Protein AF-A0A9D4WB89-F1 (afdb_monomer)

Foldseek 3Di:
DDPDPQDPDPCSVVNAAFWDFCLPVLLLLLVLQVVLVVVQVVVPPDDDDDDDDDPPCPDPDPQQFLVNSLVVSVVVPVVCVLPDSLQSQQSLVVCVVVVQWDQPVPDPDPGRTRTHGDPVVVVCSVCSVPDTRIDRGDPSNVVSVVPVPPDPPCVVVCPPPNPPVVVVVVVVVVVVVPDPVPPDDPDDPPPPPPPVPQQDPVDPVSVVVVVVVVVD

Nearest PDB structures (foldseek):
  2fxa-assembly3_C  TM=7.296E-01  e=2.138E-01  Bacillus subtilis
  5x80-assembly1_B  TM=3.917E-01  e=6.680E-01  Mycobacterium tuberculosis H37Rv
  5e1z-assembly1_B  TM=4.746E-01  e=2.499E+00  Dehalococcoides mccartyi BTF08
  3gfj-assembly1_A-2  TM=3.840E-01  e=1.372E+00  Sulfurisphaera tokodaii

Mean predicted aligned error: 18.41 Å

pLDDT: mean 73.0, std 17.29, range [36.78, 94.0]

Radius of gyration: 29.94 Å; Cα contacts (8 Å, |Δi|>4): 163; chains: 1; bounding box: 61×84×65 Å

InterPro domains:
  IPR036388 Winged helix-like DNA-binding domain superfamily [G3DSA:1.10.10.10] (5-137)

Organism: Pisum sativum (NCBI:txid3888)

Secondary structure (DSSP, 8-state):
--------SHHHHH-SPPPEE-HHHHHHHHHHHHHHHHHHHHTT-SS-------TT------PPPHHHHHHHHHHH-GGGTT--HHHHHHHHHHHHHTTSEEETT-S--SS-SSEEE-HHHHHHHHSTTT---EEPPPHHHHHHTTTTS----TTTTTSSTT-HHHHHHHHHHHHHSS-GGG---S----------PPP-TTSHHHHHHHHHHT--

Sequence (216 aa):
MMNLLSCRCDVCTNGPPQRKNLIEEACILLQTIGSHNARNYSMDSSYNDDIHFDSKDRRLGERPSLMTLVRNIREQFQKFITTDILWWRGLTRILEAKGYIREGDNKTNVQIKYPELTELGLEFVKSMTEETFYVYPEADMLLETKTDKPFSSFSEWGKGWADPEIRRQRLERMQHDRSPTKRQSPGKRRKRKGRKAKPDLRTSRGRLTAKLSKLK

Structure (mmCIF, N/CA/C/O backbone):
data_AF-A0A9D4WB89-F1
#
_entry.id   AF-A0A9D4WB89-F1
#
loop_
_atom_site.group_PDB
_atom_site.id
_atom_site.type_symbol
_atom_site.label_atom_id
_atom_site.label_alt_id
_atom_site.label_comp_id
_atom_site.label_asym_id
_atom_site.label_entity_id
_atom_site.label_seq_id
_atom_site.pdbx_PDB_ins_code
_atom_site.Cartn_x
_atom_site.Cartn_y
_atom_site.Cartn_z
_atom_site.occupancy
_atom_site.B_iso_or_equiv
_atom_site.auth_seq_id
_atom_site.auth_comp_id
_atom_site.auth_asym_id
_atom_site.auth_atom_id
_atom_site.pdbx_PDB_model_num
ATOM 1 N N . MET A 1 1 ? -25.996 -34.817 -0.676 1.00 36.78 1 MET A N 1
ATOM 2 C CA . MET A 1 1 ? -24.570 -34.608 -0.342 1.00 36.78 1 MET A CA 1
ATOM 3 C C . MET A 1 1 ? -23.962 -33.740 -1.427 1.00 36.78 1 MET A C 1
ATOM 5 O O . MET A 1 1 ? -23.853 -34.202 -2.554 1.00 36.78 1 MET A O 1
ATOM 9 N N . MET A 1 2 ? -23.677 -32.468 -1.141 1.00 43.00 2 MET A N 1
ATOM 10 C CA . MET A 1 2 ? -22.975 -31.610 -2.097 1.00 43.00 2 MET A CA 1
ATOM 11 C C . MET A 1 2 ? -21.480 -31.900 -1.986 1.00 43.00 2 MET A C 1
ATOM 13 O O . MET A 1 2 ? -20.877 -31.656 -0.944 1.00 43.00 2 MET A O 1
ATOM 17 N N . ASN A 1 3 ? -20.904 -32.455 -3.050 1.00 49.19 3 ASN A N 1
ATOM 18 C CA . ASN A 1 3 ? -19.463 -32.604 -3.193 1.00 49.19 3 ASN A CA 1
ATOM 19 C C . ASN A 1 3 ? -18.850 -31.206 -3.320 1.00 49.19 3 ASN A C 1
ATOM 21 O O . ASN A 1 3 ? -18.796 -30.637 -4.409 1.00 49.19 3 ASN A O 1
ATOM 25 N N . LEU A 1 4 ? -18.422 -30.639 -2.192 1.00 57.03 4 LEU A N 1
ATOM 26 C CA . LEU A 1 4 ? -17.535 -29.485 -2.172 1.00 57.03 4 LEU A CA 1
ATOM 27 C C . LEU A 1 4 ? -16.234 -29.912 -2.856 1.00 57.03 4 LEU A C 1
ATOM 29 O O . LEU A 1 4 ? -15.479 -30.721 -2.316 1.00 57.03 4 LEU A O 1
ATOM 33 N N . LEU A 1 5 ? -15.993 -29.399 -4.065 1.00 59.44 5 LEU A N 1
ATOM 34 C CA . LEU A 1 5 ? -14.675 -29.456 -4.686 1.00 59.44 5 LEU A CA 1
ATOM 35 C C . LEU A 1 5 ? -13.664 -28.921 -3.66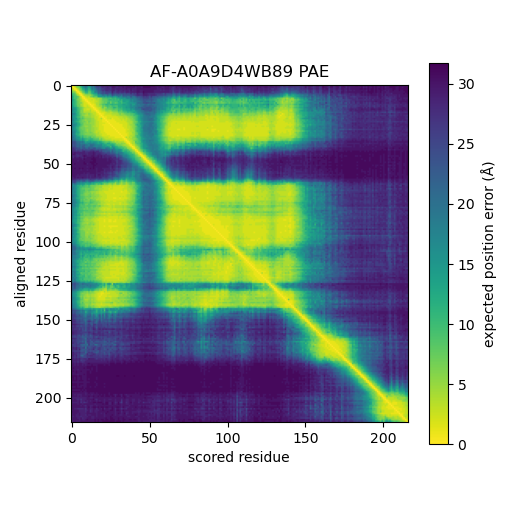8 1.00 59.44 5 LEU A C 1
ATOM 37 O O . LEU A 1 5 ? -13.693 -27.744 -3.314 1.00 59.44 5 LEU A O 1
ATOM 41 N N . SER A 1 6 ? -12.796 -29.802 -3.175 1.00 64.12 6 SER A N 1
ATOM 42 C CA . SER A 1 6 ? -11.745 -29.446 -2.230 1.00 64.12 6 SER A CA 1
ATOM 43 C C . SER A 1 6 ? -10.713 -28.577 -2.954 1.00 64.12 6 SER A C 1
ATOM 45 O O . SER A 1 6 ? -9.790 -29.069 -3.604 1.00 64.12 6 SER A O 1
ATOM 47 N N . CYS A 1 7 ? -10.910 -27.260 -2.903 1.00 72.56 7 CYS A N 1
ATOM 48 C CA . CYS A 1 7 ? -9.902 -26.284 -3.283 1.00 72.56 7 CYS A CA 1
ATOM 49 C C . CYS A 1 7 ? -8.707 -26.430 -2.336 1.00 72.56 7 CYS A C 1
ATOM 51 O O . CYS A 1 7 ? -8.813 -26.207 -1.137 1.00 72.56 7 CYS A O 1
ATOM 53 N N . ARG A 1 8 ? -7.543 -26.788 -2.880 1.00 76.88 8 ARG A N 1
ATOM 54 C CA . ARG A 1 8 ? -6.266 -26.863 -2.150 1.00 76.88 8 ARG A CA 1
ATOM 55 C C . ARG A 1 8 ? -5.568 -25.497 -2.050 1.00 76.88 8 ARG A C 1
ATOM 57 O O . ARG A 1 8 ? -4.349 -25.421 -2.151 1.00 76.88 8 ARG A O 1
ATOM 64 N N . CYS A 1 9 ? -6.325 -24.407 -1.941 1.00 79.44 9 CYS A N 1
ATOM 65 C CA . CYS A 1 9 ? -5.743 -23.076 -1.767 1.00 79.44 9 CYS A CA 1
ATOM 66 C C . CYS A 1 9 ? -5.659 -22.705 -0.284 1.00 79.44 9 CYS A C 1
ATOM 68 O O . CYS A 1 9 ? -6.461 -23.177 0.522 1.00 79.44 9 CYS A O 1
ATOM 70 N N . ASP A 1 10 ? -4.720 -21.815 0.046 1.00 77.00 10 ASP A N 1
ATOM 71 C CA . ASP A 1 10 ? -4.428 -21.398 1.422 1.00 77.00 10 ASP A CA 1
ATOM 72 C C . ASP A 1 10 ? -5.665 -20.888 2.175 1.00 77.00 10 ASP A C 1
ATOM 74 O O . ASP A 1 10 ? -5.778 -21.097 3.377 1.00 77.00 10 ASP A O 1
ATOM 78 N N . VAL A 1 11 ? -6.614 -20.255 1.479 1.00 80.31 11 VAL A N 1
ATOM 79 C CA . VAL A 1 11 ? -7.866 -19.761 2.079 1.00 80.31 11 VAL A CA 1
ATOM 80 C C . VAL A 1 11 ? -8.810 -20.909 2.436 1.00 80.31 11 VAL A C 1
ATOM 82 O O . VAL A 1 11 ? -9.456 -20.871 3.477 1.00 80.31 11 VAL A O 1
ATOM 85 N N . CYS A 1 12 ? -8.889 -21.947 1.602 1.00 80.81 12 CYS A N 1
ATOM 86 C CA . CYS A 1 12 ? -9.720 -23.117 1.883 1.00 80.81 12 CYS A CA 1
ATOM 87 C C . CYS A 1 12 ? -9.112 -24.008 2.977 1.00 80.81 12 CYS A C 1
ATOM 89 O O . CYS A 1 12 ? -9.852 -24.702 3.669 1.00 80.81 12 CYS A O 1
ATOM 91 N N . THR A 1 13 ? -7.784 -23.993 3.146 1.00 81.25 13 THR A N 1
ATOM 92 C CA . THR A 1 13 ? -7.095 -24.783 4.179 1.00 81.25 13 THR A CA 1
ATOM 93 C C . THR A 1 13 ? -6.945 -24.045 5.507 1.00 81.25 13 THR A C 1
ATOM 95 O O . THR A 1 13 ? -7.114 -24.662 6.552 1.00 81.25 13 THR A O 1
ATOM 98 N N . ASN A 1 14 ? -6.634 -22.745 5.483 1.00 80.88 14 ASN A N 1
ATOM 99 C CA . ASN A 1 14 ? -6.323 -21.951 6.680 1.00 80.88 14 ASN A CA 1
ATOM 100 C C . ASN A 1 14 ? -7.415 -20.928 7.032 1.00 80.88 14 ASN A C 1
ATOM 102 O O . ASN A 1 14 ? -7.319 -20.259 8.058 1.00 80.88 14 ASN A O 1
ATOM 106 N N . GLY A 1 15 ? -8.446 -20.799 6.196 1.00 80.06 15 GLY A N 1
ATOM 107 C CA . GLY A 1 15 ? -9.447 -19.745 6.310 1.00 80.06 15 GLY A CA 1
ATOM 108 C C . GLY A 1 15 ? -8.974 -18.408 5.721 1.00 80.06 15 GLY A C 1
ATOM 109 O O . GLY A 1 15 ? -7.797 -18.229 5.392 1.00 80.06 15 GLY A O 1
ATOM 110 N N . PRO A 1 16 ? -9.894 -17.445 5.544 1.00 81.25 16 PRO A N 1
ATOM 111 C CA . PRO A 1 16 ? -9.536 -16.088 5.150 1.00 81.25 16 PRO A CA 1
ATOM 112 C C . PRO A 1 16 ? -8.685 -15.411 6.238 1.00 81.25 16 PRO A C 1
ATOM 114 O O . PRO A 1 16 ? -8.847 -15.713 7.424 1.00 81.25 16 PRO A O 1
ATOM 117 N N . PRO A 1 17 ? -7.802 -14.468 5.863 1.00 84.31 17 PRO A N 1
ATOM 118 C CA . PRO A 1 17 ? -6.997 -13.737 6.832 1.00 84.31 17 PRO A CA 1
ATOM 119 C C . PRO A 1 17 ? -7.888 -12.975 7.820 1.00 84.31 17 PRO A C 1
ATOM 121 O O . PRO A 1 17 ? -8.996 -12.549 7.493 1.00 84.31 17 PRO A O 1
ATOM 124 N N . GLN A 1 18 ? -7.400 -12.779 9.041 1.00 87.38 18 GLN A N 1
ATOM 125 C CA . GLN A 1 18 ? -8.134 -12.025 10.052 1.00 87.38 18 GLN A CA 1
ATOM 126 C C . GLN A 1 18 ? -8.190 -10.536 9.681 1.00 87.38 18 GLN A C 1
ATOM 128 O O . GLN A 1 18 ? -7.199 -9.969 9.212 1.00 87.38 18 GLN A O 1
ATOM 133 N N . ARG A 1 19 ? -9.341 -9.891 9.919 1.00 90.31 19 ARG A N 1
ATOM 134 C CA . ARG A 1 19 ? -9.455 -8.433 9.777 1.00 90.31 19 ARG A CA 1
ATOM 135 C C . ARG A 1 19 ? -8.538 -7.748 10.784 1.00 90.31 19 ARG A C 1
ATOM 137 O O . ARG A 1 19 ? -8.543 -8.103 11.961 1.00 90.31 19 ARG A O 1
ATOM 144 N N . LYS A 1 20 ? -7.796 -6.746 10.324 1.00 89.62 20 LYS A N 1
ATOM 145 C CA . LYS A 1 20 ? -6.956 -5.893 11.167 1.00 89.62 20 LYS A CA 1
ATOM 146 C C . LYS A 1 20 ? -7.532 -4.484 11.197 1.00 89.62 20 LYS A C 1
ATOM 148 O O . LYS A 1 20 ? -8.067 -4.021 10.189 1.00 89.62 20 LYS A O 1
ATOM 153 N N . ASN A 1 21 ? -7.439 -3.832 12.353 1.00 91.38 21 ASN A N 1
ATOM 154 C CA . ASN A 1 21 ? -7.699 -2.403 12.452 1.00 91.38 21 ASN A CA 1
ATOM 155 C C . ASN A 1 21 ? -6.448 -1.670 11.965 1.00 91.38 21 ASN A C 1
ATOM 157 O O . ASN A 1 21 ? -5.420 -1.761 12.627 1.00 91.38 21 ASN A O 1
ATOM 161 N N . LEU A 1 22 ? -6.539 -1.013 10.809 1.00 91.06 22 LEU A N 1
ATOM 162 C CA . LEU A 1 22 ? -5.429 -0.280 10.188 1.00 91.06 22 LEU A CA 1
ATOM 163 C C . LEU A 1 22 ? -5.672 1.236 10.190 1.00 91.06 22 LEU A C 1
ATOM 165 O O . LEU A 1 22 ? -5.219 1.939 9.289 1.00 91.06 22 LEU A O 1
ATOM 169 N N . ILE A 1 23 ? -6.465 1.730 11.149 1.00 91.19 23 ILE A N 1
ATOM 170 C CA . ILE A 1 23 ? -6.835 3.150 11.252 1.00 91.19 23 ILE A CA 1
ATOM 171 C C . ILE A 1 23 ? -5.591 4.032 11.378 1.00 91.19 23 ILE A C 1
ATOM 173 O O . ILE A 1 23 ? -5.454 5.008 10.653 1.00 91.19 23 ILE A O 1
ATOM 177 N N . GLU A 1 24 ? -4.644 3.649 12.232 1.00 90.62 24 GLU A N 1
ATOM 178 C CA . GLU A 1 24 ? -3.441 4.431 12.514 1.00 90.62 24 GLU A CA 1
ATOM 179 C C . GLU A 1 24 ? -2.539 4.524 11.277 1.00 90.62 24 GLU A C 1
ATOM 181 O O . GLU A 1 24 ? -2.148 5.618 10.869 1.00 90.62 24 GLU A O 1
ATOM 186 N N . GLU A 1 25 ? -2.266 3.390 10.628 1.00 92.56 25 GLU A N 1
ATOM 187 C CA . GLU A 1 25 ? -1.452 3.325 9.417 1.00 92.56 25 GLU A CA 1
ATOM 188 C C . GLU A 1 25 ? -2.106 4.076 8.255 1.00 92.56 25 GLU A C 1
ATOM 190 O O . GLU A 1 25 ? -1.428 4.809 7.530 1.00 92.56 25 GLU A O 1
ATOM 195 N N . ALA A 1 26 ? -3.423 3.921 8.082 1.00 92.31 26 ALA A N 1
ATOM 196 C CA . ALA A 1 26 ? -4.181 4.629 7.058 1.00 92.31 26 ALA A CA 1
ATOM 197 C C . ALA A 1 26 ? -4.103 6.143 7.269 1.00 92.31 26 ALA A C 1
ATOM 199 O O . ALA A 1 26 ? -3.776 6.877 6.337 1.00 92.31 26 ALA A O 1
ATOM 200 N N . CYS A 1 27 ? -4.340 6.612 8.494 1.00 90.88 27 CYS A N 1
ATOM 201 C CA . CYS A 1 27 ? -4.296 8.031 8.824 1.00 90.88 27 CYS A CA 1
ATOM 202 C C . CYS A 1 27 ? -2.911 8.627 8.588 1.00 90.88 27 CYS A C 1
ATOM 204 O O . CYS A 1 27 ? -2.798 9.646 7.909 1.00 90.88 27 CYS A O 1
ATOM 206 N N . ILE A 1 28 ? -1.857 7.977 9.085 1.00 92.88 28 ILE A N 1
ATOM 207 C CA . ILE A 1 28 ? -0.479 8.448 8.914 1.00 92.88 28 ILE A CA 1
ATOM 208 C C . ILE A 1 28 ? -0.123 8.548 7.430 1.00 92.88 28 ILE A C 1
ATOM 210 O O . ILE A 1 28 ? 0.429 9.559 6.987 1.00 92.88 28 ILE A O 1
ATOM 214 N N . LEU A 1 29 ? -0.481 7.539 6.633 1.00 93.50 29 LEU A N 1
ATOM 215 C CA . LEU A 1 29 ? -0.222 7.549 5.198 1.00 93.50 29 LEU A CA 1
ATOM 216 C C . LEU A 1 29 ? -0.965 8.696 4.496 1.00 93.50 29 LEU A C 1
ATOM 218 O O . LEU A 1 29 ? -0.346 9.451 3.746 1.00 93.50 29 LEU A O 1
ATOM 222 N N . LEU A 1 30 ? -2.262 8.869 4.765 1.00 92.69 30 LEU A N 1
ATOM 223 C CA . LEU A 1 30 ? -3.081 9.925 4.159 1.00 92.69 30 LEU A CA 1
ATOM 224 C C . LEU A 1 30 ? -2.616 11.329 4.577 1.00 92.69 30 LEU A C 1
ATOM 226 O O . LEU A 1 30 ? -2.519 12.215 3.728 1.00 92.69 30 LEU A O 1
ATOM 230 N N . GLN A 1 31 ? -2.256 11.528 5.848 1.00 91.62 31 GLN A N 1
ATOM 231 C CA . GLN A 1 31 ? -1.687 12.784 6.350 1.00 91.62 31 GLN A CA 1
ATOM 232 C C . GLN A 1 31 ? -0.337 13.099 5.695 1.00 91.62 31 GLN A C 1
ATOM 234 O O . GLN A 1 31 ? -0.082 14.245 5.315 1.00 91.62 31 GLN A O 1
ATOM 239 N N . THR A 1 32 ? 0.513 12.084 5.510 1.00 91.75 32 THR A N 1
ATOM 240 C CA . THR A 1 32 ? 1.811 12.242 4.839 1.00 91.75 32 THR A CA 1
ATOM 241 C C . THR A 1 32 ? 1.617 12.638 3.374 1.00 91.75 32 THR A C 1
ATOM 243 O O . THR A 1 32 ? 2.271 13.567 2.902 1.00 91.75 32 THR A O 1
ATOM 246 N N . ILE A 1 33 ? 0.678 12.000 2.663 1.00 90.69 33 ILE A N 1
ATOM 247 C CA . ILE A 1 33 ? 0.319 12.368 1.283 1.00 90.69 33 ILE A CA 1
ATOM 248 C C . ILE A 1 33 ? -0.213 13.809 1.232 1.00 90.69 33 ILE A C 1
ATOM 250 O O . ILE A 1 33 ? 0.260 14.617 0.431 1.00 90.69 33 ILE A O 1
ATOM 254 N N . GLY A 1 34 ? -1.160 14.157 2.109 1.00 86.50 34 GLY A N 1
ATOM 255 C CA . GLY A 1 34 ? -1.764 15.491 2.159 1.00 86.50 34 GLY A CA 1
ATOM 256 C C . GLY A 1 34 ? -0.744 16.602 2.422 1.00 86.50 34 GLY A C 1
ATOM 257 O O . GLY A 1 34 ? -0.771 17.636 1.755 1.00 86.50 34 GLY A O 1
ATOM 258 N N . SER A 1 35 ? 0.206 16.363 3.329 1.00 85.12 35 SER A N 1
ATOM 259 C CA . SER A 1 35 ? 1.270 17.317 3.669 1.00 85.12 35 SER A CA 1
ATOM 260 C C . SER A 1 35 ? 2.207 17.593 2.489 1.00 85.12 35 SER A C 1
ATOM 262 O O . SER A 1 35 ? 2.593 18.739 2.255 1.00 85.12 35 SER A O 1
ATOM 264 N N . HIS A 1 36 ? 2.552 16.561 1.712 1.00 79.75 36 HIS A N 1
ATOM 265 C CA . HIS A 1 36 ? 3.362 16.722 0.498 1.00 79.75 36 HIS A CA 1
ATOM 266 C C . HIS A 1 36 ? 2.606 17.454 -0.611 1.00 79.75 36 HIS A C 1
ATOM 268 O O . HIS A 1 36 ? 3.170 18.342 -1.249 1.00 79.75 36 HIS A O 1
ATOM 274 N N . ASN A 1 37 ? 1.320 17.149 -0.794 1.00 69.19 37 ASN A N 1
ATOM 275 C CA . ASN A 1 37 ? 0.487 17.852 -1.767 1.00 69.19 37 ASN A CA 1
ATOM 276 C C . ASN A 1 37 ? 0.372 19.344 -1.420 1.00 69.19 37 ASN A C 1
ATOM 278 O O . ASN A 1 37 ? 0.615 20.189 -2.278 1.00 69.19 37 ASN A O 1
ATOM 282 N N . ALA A 1 38 ? 0.093 19.688 -0.159 1.00 67.38 38 ALA A N 1
ATOM 283 C CA . ALA A 1 38 ? -0.004 21.079 0.290 1.00 67.38 38 ALA A CA 1
ATOM 284 C C . ALA A 1 38 ? 1.310 21.860 0.099 1.00 67.38 38 ALA A C 1
ATOM 286 O O . ALA A 1 38 ? 1.292 23.014 -0.334 1.00 67.38 38 ALA A O 1
ATOM 287 N N . ARG A 1 39 ? 2.459 21.221 0.363 1.00 61.31 39 ARG A N 1
ATOM 288 C CA . ARG A 1 39 ? 3.785 21.826 0.168 1.00 61.31 39 ARG A CA 1
ATOM 289 C C . ARG A 1 39 ? 4.070 22.146 -1.301 1.00 61.31 39 ARG A C 1
ATOM 291 O O . ARG A 1 39 ? 4.622 23.205 -1.585 1.00 61.31 39 ARG A O 1
ATOM 298 N N . ASN A 1 40 ? 3.648 21.276 -2.217 1.00 57.88 40 ASN A N 1
ATOM 299 C CA . ASN A 1 40 ? 3.811 21.489 -3.656 1.00 57.88 40 ASN A CA 1
ATOM 300 C C . ASN A 1 40 ? 2.927 22.631 -4.191 1.00 57.88 40 ASN A C 1
ATOM 302 O O . ASN A 1 40 ? 3.369 23.366 -5.066 1.00 57.88 40 ASN A O 1
ATOM 306 N N . TYR A 1 41 ? 1.722 22.835 -3.643 1.00 54.03 41 TYR A N 1
ATOM 307 C CA . TYR A 1 41 ? 0.850 23.954 -4.039 1.00 54.03 41 TYR A CA 1
ATOM 308 C C . TYR A 1 41 ? 1.245 25.302 -3.409 1.00 54.03 41 TYR A C 1
ATOM 310 O O . TYR A 1 41 ? 0.985 26.352 -3.991 1.00 54.03 41 TYR A O 1
ATOM 318 N N . SER A 1 42 ? 1.879 25.301 -2.231 1.00 49.34 42 SER A N 1
ATOM 319 C CA . SER A 1 42 ? 2.250 26.531 -1.512 1.00 49.34 42 SER A CA 1
ATOM 320 C C . SER A 1 42 ? 3.462 27.262 -2.101 1.00 49.34 42 SER A C 1
ATOM 322 O O . SER A 1 42 ? 3.630 28.452 -1.841 1.00 49.34 42 SER A O 1
ATOM 324 N N . MET A 1 43 ? 4.328 26.580 -2.853 1.00 47.31 43 MET A N 1
ATOM 325 C CA . MET A 1 43 ? 5.624 27.126 -3.290 1.00 47.31 43 MET A CA 1
ATOM 326 C C . MET A 1 43 ? 5.552 27.917 -4.606 1.00 47.31 43 MET A C 1
ATOM 328 O O . MET A 1 43 ? 6.563 28.350 -5.144 1.00 47.31 43 MET A O 1
ATOM 332 N N . ASP A 1 44 ? 4.340 28.106 -5.114 1.00 44.56 44 ASP A N 1
ATOM 333 C CA . ASP A 1 44 ? 4.063 28.362 -6.523 1.00 44.56 44 ASP A CA 1
ATOM 334 C C . ASP A 1 44 ? 3.149 29.590 -6.731 1.00 44.56 44 ASP A C 1
ATOM 336 O O . ASP A 1 44 ? 2.585 29.835 -7.802 1.00 44.56 44 ASP A O 1
ATOM 340 N N . SER A 1 45 ? 3.011 30.370 -5.654 1.00 44.22 45 SER A N 1
ATOM 341 C CA . SER A 1 45 ? 2.260 31.621 -5.556 1.00 44.22 45 SER A CA 1
ATOM 342 C C . SER A 1 45 ? 3.192 32.765 -5.143 1.00 44.22 45 SER A C 1
ATOM 344 O O . SER A 1 45 ? 2.967 33.433 -4.133 1.00 44.22 45 SER A O 1
ATOM 346 N N . SER A 1 46 ? 4.268 32.984 -5.899 1.00 58.62 46 SER A N 1
ATOM 347 C CA . SER A 1 46 ? 5.082 34.190 -5.742 1.00 58.62 46 SER A CA 1
ATOM 348 C C . SER A 1 46 ? 5.790 34.572 -7.049 1.00 58.62 46 SER A C 1
ATOM 350 O O . SER A 1 46 ? 6.779 33.955 -7.433 1.00 58.62 46 SER A O 1
ATOM 352 N N . TYR A 1 47 ? 5.249 35.632 -7.660 1.00 46.38 47 TYR A N 1
ATOM 353 C CA . TYR A 1 47 ? 5.736 36.496 -8.749 1.00 46.38 47 TYR A CA 1
ATOM 354 C C . TYR A 1 47 ? 5.434 36.178 -10.233 1.00 46.38 47 TYR A C 1
ATOM 356 O O . TYR A 1 47 ? 5.918 35.216 -10.815 1.00 46.38 47 TYR A O 1
ATOM 364 N N . ASN A 1 48 ? 4.753 37.181 -10.813 1.00 41.97 48 ASN A N 1
ATOM 365 C CA . ASN A 1 48 ? 4.669 37.659 -12.200 1.00 41.97 48 ASN A CA 1
ATOM 366 C C . ASN A 1 48 ? 3.783 36.940 -13.230 1.00 41.97 48 ASN A C 1
ATOM 368 O O . ASN A 1 48 ? 4.114 35.892 -13.770 1.00 41.97 48 ASN A O 1
ATOM 372 N N . ASP A 1 49 ? 2.643 37.593 -13.476 1.00 47.78 49 ASP A N 1
ATOM 373 C CA . ASP A 1 49 ? 2.304 38.330 -14.705 1.00 47.78 49 ASP A CA 1
ATOM 374 C C . ASP A 1 49 ? 2.564 37.656 -16.066 1.00 47.78 49 ASP A C 1
ATOM 376 O O . ASP A 1 49 ? 3.695 37.388 -16.464 1.00 47.78 49 ASP A O 1
ATOM 380 N N . ASP A 1 50 ? 1.448 37.468 -16.771 1.00 54.81 50 ASP A N 1
ATOM 381 C CA . ASP A 1 50 ? 1.277 37.567 -18.220 1.00 54.81 50 ASP A CA 1
ATOM 382 C C . ASP A 1 50 ? 2.195 36.737 -19.135 1.00 54.81 50 ASP A C 1
ATOM 384 O O . ASP A 1 50 ? 3.129 37.275 -19.709 1.00 54.81 50 ASP A O 1
ATOM 388 N N . ILE A 1 51 ? 1.859 35.457 -19.381 1.00 41.88 51 ILE A N 1
ATOM 389 C CA . ILE A 1 51 ? 1.928 34.849 -20.729 1.00 41.88 51 ILE A CA 1
ATOM 390 C C . ILE A 1 51 ? 0.808 33.810 -20.879 1.00 41.88 51 ILE A C 1
ATOM 392 O O . ILE A 1 51 ? 0.721 32.818 -20.155 1.00 41.88 51 ILE A O 1
ATOM 396 N N . HIS A 1 52 ? -0.023 34.027 -21.894 1.00 51.72 52 HIS A N 1
ATOM 397 C CA . HIS A 1 52 ? -1.008 33.098 -22.431 1.00 51.72 52 HIS A CA 1
ATOM 398 C C . HIS A 1 52 ? -0.310 31.817 -22.940 1.00 51.72 52 HI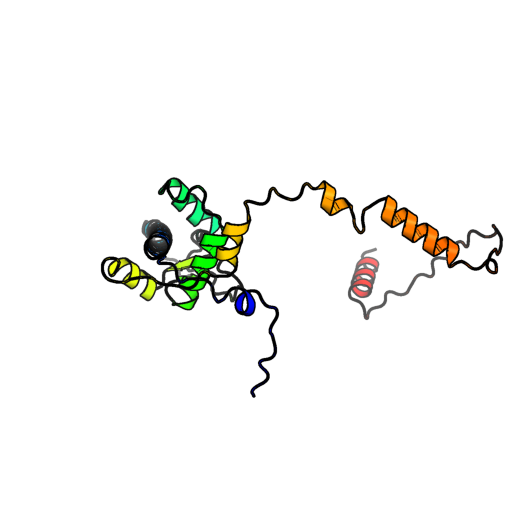S A C 1
ATOM 400 O O . HIS A 1 52 ? 0.184 31.775 -24.067 1.00 51.72 52 HIS A O 1
ATOM 406 N N . PHE A 1 53 ? -0.240 30.769 -22.113 1.00 40.53 53 PHE A N 1
ATOM 407 C CA . PHE A 1 53 ? 0.177 29.436 -22.550 1.00 40.53 53 PHE A CA 1
ATOM 408 C C . PHE A 1 53 ? -0.818 28.375 -22.070 1.00 40.53 53 PHE A C 1
ATOM 410 O O . PHE A 1 53 ? -1.242 28.346 -20.917 1.00 40.53 53 PHE A O 1
ATOM 417 N N . ASP A 1 54 ? -1.217 27.550 -23.029 1.00 39.03 54 ASP A N 1
ATOM 418 C CA . ASP A 1 54 ? -2.226 26.497 -22.991 1.00 39.03 54 ASP A CA 1
ATOM 419 C C . ASP A 1 54 ? -2.249 25.710 -21.662 1.00 39.03 54 ASP A C 1
ATOM 421 O O . ASP A 1 54 ? -1.241 25.160 -21.214 1.00 39.03 54 ASP A O 1
ATOM 425 N N . SER A 1 55 ? -3.420 25.658 -21.021 1.00 44.81 55 SER A N 1
ATOM 426 C CA . SER A 1 55 ? -3.666 25.171 -19.653 1.00 44.81 55 SER A CA 1
ATOM 427 C C . SER A 1 55 ? -3.566 23.643 -19.487 1.00 44.81 55 SER A C 1
ATOM 429 O O . SER A 1 55 ? -4.420 23.015 -18.860 1.00 44.81 55 SER A O 1
ATOM 431 N N . LYS A 1 56 ? -2.527 23.015 -20.043 1.00 42.19 56 LYS A N 1
ATOM 432 C CA . LYS A 1 56 ? -2.230 21.581 -19.875 1.00 42.19 56 LYS A CA 1
ATOM 433 C C . LYS A 1 56 ? -1.029 21.295 -18.991 1.00 42.19 56 LYS A C 1
ATOM 435 O O . LYS A 1 56 ? -0.861 20.151 -18.574 1.00 42.19 56 LYS A O 1
ATOM 440 N N . ASP A 1 57 ? -0.242 22.309 -18.656 1.00 42.44 57 ASP A N 1
ATOM 441 C CA . ASP A 1 57 ? 0.896 22.157 -17.760 1.00 42.44 57 ASP A CA 1
ATOM 442 C C . ASP A 1 57 ? 0.466 22.448 -16.321 1.00 42.44 57 ASP A C 1
ATOM 444 O O . ASP A 1 57 ? 0.794 23.466 -15.710 1.00 42.44 57 ASP A O 1
ATOM 448 N N . ARG A 1 58 ? -0.365 21.552 -15.776 1.00 47.22 58 ARG A N 1
ATOM 449 C CA . ARG A 1 58 ? -0.651 21.512 -14.341 1.00 47.22 58 ARG A CA 1
ATOM 450 C C . ARG A 1 58 ? 0.622 21.006 -13.660 1.00 47.22 58 ARG A C 1
ATOM 452 O O . ARG A 1 58 ? 0.745 19.821 -13.373 1.00 47.22 58 ARG A O 1
ATOM 459 N N . ARG A 1 59 ? 1.580 21.929 -13.554 1.00 47.16 59 ARG A N 1
ATOM 460 C CA . ARG A 1 59 ? 2.857 21.927 -12.842 1.00 47.16 59 ARG A CA 1
ATOM 461 C C . ARG A 1 59 ? 3.184 20.568 -12.229 1.00 47.16 59 ARG A C 1
ATOM 463 O O . ARG A 1 59 ? 2.669 20.200 -11.174 1.00 47.16 59 ARG A O 1
ATOM 470 N N . LEU A 1 60 ? 4.053 19.836 -12.925 1.00 47.53 60 LEU A N 1
ATOM 471 C CA . LEU A 1 60 ? 4.711 18.608 -12.480 1.00 47.53 60 LEU A CA 1
ATOM 472 C C . LEU A 1 60 ? 5.635 18.900 -11.283 1.00 47.53 60 LEU A C 1
ATOM 474 O O . LEU A 1 60 ? 6.847 18.710 -11.358 1.00 47.53 60 LEU A O 1
ATOM 478 N N . GLY A 1 61 ? 5.073 19.376 -10.171 1.00 55.31 61 GLY A N 1
ATOM 479 C CA . GLY A 1 61 ? 5.723 19.261 -8.875 1.00 55.31 61 GLY A CA 1
ATOM 480 C C . GLY A 1 61 ? 6.040 17.788 -8.646 1.00 55.31 61 GLY A C 1
ATOM 481 O O . GLY A 1 61 ? 5.251 16.915 -9.019 1.00 55.31 61 GLY A O 1
ATOM 482 N N . GLU A 1 62 ? 7.224 17.504 -8.113 1.00 66.56 62 GLU A N 1
ATOM 483 C CA . GLU A 1 62 ? 7.714 16.147 -7.899 1.00 66.56 62 GLU A CA 1
ATOM 484 C C . GLU A 1 62 ? 6.723 15.385 -7.007 1.00 66.56 62 GLU A C 1
ATOM 486 O O . GLU A 1 62 ? 6.688 15.541 -5.784 1.00 66.56 62 GLU A O 1
ATOM 491 N N . ARG A 1 63 ? 5.832 14.609 -7.636 1.00 75.88 63 ARG A N 1
ATOM 492 C CA . ARG A 1 63 ? 4.843 13.811 -6.917 1.00 75.88 63 ARG A CA 1
ATOM 493 C C . ARG A 1 63 ? 5.603 12.767 -6.113 1.00 75.88 63 ARG A C 1
ATOM 495 O O . ARG A 1 63 ? 6.382 12.006 -6.699 1.00 75.88 63 ARG A O 1
ATOM 502 N N . PRO A 1 64 ? 5.407 12.705 -4.790 1.00 82.06 64 PRO A N 1
ATOM 503 C CA . PRO A 1 64 ? 6.176 11.795 -3.970 1.00 82.06 64 PRO A CA 1
ATOM 504 C C . PRO A 1 64 ? 5.811 10.359 -4.344 1.00 82.06 64 PRO A C 1
ATOM 506 O O . PRO A 1 64 ? 4.644 9.966 -4.348 1.00 82.06 64 PRO A O 1
ATOM 509 N N . SER A 1 65 ? 6.826 9.562 -4.670 1.00 89.06 65 SER A N 1
ATOM 510 C CA . SER A 1 65 ? 6.632 8.124 -4.844 1.00 89.06 65 SER A CA 1
ATOM 511 C C . SER A 1 65 ? 6.228 7.481 -3.514 1.00 89.06 65 SER A C 1
ATOM 513 O O . SER A 1 65 ? 6.607 7.973 -2.445 1.00 89.06 65 SER A O 1
ATOM 515 N N . LEU A 1 66 ? 5.543 6.333 -3.559 1.00 89.44 66 LEU A N 1
ATOM 516 C CA . LEU A 1 66 ? 5.234 5.560 -2.348 1.00 89.44 66 LEU A CA 1
ATOM 517 C C . LEU A 1 66 ? 6.485 5.301 -1.487 1.00 89.44 66 LEU A C 1
ATOM 519 O O . LEU A 1 66 ? 6.438 5.439 -0.269 1.00 89.44 66 LEU A O 1
ATOM 523 N N . MET A 1 67 ? 7.625 4.998 -2.115 1.00 90.81 67 MET A N 1
ATOM 524 C CA . MET A 1 67 ? 8.899 4.794 -1.415 1.00 90.81 67 MET A CA 1
ATOM 525 C C . MET A 1 67 ? 9.324 6.037 -0.621 1.00 90.81 67 MET A C 1
ATOM 527 O O . MET A 1 67 ? 9.759 5.928 0.525 1.00 90.81 67 MET A O 1
ATOM 531 N N . THR A 1 68 ? 9.180 7.221 -1.218 1.00 90.50 68 THR A N 1
ATOM 532 C CA . THR A 1 68 ? 9.504 8.500 -0.574 1.00 90.50 68 THR A CA 1
ATOM 533 C C . THR A 1 68 ? 8.605 8.748 0.636 1.00 90.50 68 THR A C 1
ATOM 535 O O . THR A 1 68 ? 9.096 9.148 1.689 1.00 90.50 68 THR A O 1
ATOM 538 N N . LEU A 1 69 ? 7.304 8.469 0.514 1.00 91.62 69 LEU A N 1
ATOM 539 C CA . LEU A 1 69 ? 6.344 8.625 1.610 1.00 91.62 69 LEU A CA 1
ATOM 540 C C . LEU A 1 69 ? 6.646 7.670 2.766 1.00 91.62 69 LEU A C 1
ATOM 542 O O . LEU A 1 69 ? 6.718 8.108 3.909 1.00 91.62 69 LEU A O 1
ATOM 546 N N . VAL A 1 70 ? 6.900 6.393 2.470 1.00 92.00 70 VAL A N 1
ATOM 547 C CA . VAL A 1 70 ? 7.242 5.385 3.486 1.00 92.00 70 VAL A CA 1
ATOM 548 C C . VAL A 1 70 ? 8.529 5.750 4.219 1.00 92.00 70 VAL A C 1
ATOM 550 O O . VAL A 1 70 ? 8.602 5.594 5.435 1.00 92.00 70 VAL A O 1
ATOM 553 N N . ARG A 1 71 ? 9.536 6.284 3.516 1.00 90.81 71 ARG A N 1
ATOM 554 C CA . ARG A 1 71 ? 10.759 6.777 4.161 1.00 90.81 71 ARG A CA 1
ATOM 555 C C . ARG A 1 71 ? 10.450 7.887 5.170 1.00 90.81 71 ARG A C 1
ATOM 557 O O . ARG A 1 71 ? 10.881 7.782 6.312 1.00 90.81 71 ARG A O 1
ATOM 564 N N . ASN A 1 72 ? 9.650 8.880 4.784 1.00 90.94 72 ASN A N 1
ATOM 565 C CA . ASN A 1 72 ? 9.268 9.975 5.682 1.00 90.94 72 ASN A CA 1
ATOM 566 C C . ASN A 1 72 ? 8.464 9.472 6.894 1.00 90.94 72 ASN A C 1
ATOM 568 O O . ASN A 1 72 ? 8.684 9.930 8.010 1.00 90.94 72 ASN A O 1
ATOM 572 N N . ILE A 1 73 ? 7.570 8.496 6.697 1.00 92.81 73 ILE A N 1
ATOM 573 C CA . ILE A 1 73 ? 6.815 7.868 7.791 1.00 92.81 73 ILE A CA 1
ATOM 574 C C . ILE A 1 73 ? 7.767 7.190 8.777 1.00 92.81 73 ILE A C 1
ATOM 576 O O . ILE A 1 73 ? 7.627 7.371 9.980 1.00 92.81 73 ILE A O 1
ATOM 580 N N . ARG A 1 74 ? 8.766 6.447 8.290 1.00 93.06 74 ARG A N 1
ATOM 581 C CA . ARG A 1 74 ? 9.766 5.793 9.151 1.00 93.06 74 ARG A CA 1
ATOM 582 C C . ARG A 1 74 ? 10.632 6.792 9.916 1.00 93.06 74 ARG A C 1
ATOM 584 O O . ARG A 1 74 ? 11.023 6.509 11.042 1.00 93.06 74 ARG A O 1
ATOM 591 N N . GLU A 1 75 ? 10.924 7.942 9.313 1.00 91.06 75 GLU A N 1
ATOM 592 C CA . GLU A 1 75 ? 11.653 9.035 9.965 1.00 91.06 75 GLU A CA 1
ATOM 593 C C . GLU A 1 75 ? 10.819 9.695 11.076 1.00 91.06 75 GLU A C 1
ATOM 595 O O . GLU A 1 75 ? 11.360 10.032 12.127 1.00 91.06 75 GLU A O 1
ATOM 600 N N . GLN A 1 76 ? 9.507 9.850 10.873 1.00 90.25 76 GLN A N 1
ATOM 601 C CA . GLN A 1 76 ? 8.603 10.491 11.836 1.00 90.25 76 GLN A CA 1
ATOM 602 C C . GLN A 1 76 ? 8.108 9.544 12.937 1.00 90.25 76 GLN A C 1
ATOM 604 O O . GLN A 1 76 ? 7.915 9.963 14.077 1.00 90.25 76 GLN A O 1
ATOM 609 N N . PHE A 1 77 ? 7.911 8.266 12.618 1.00 89.88 77 PHE A N 1
ATOM 610 C CA . PHE A 1 77 ? 7.258 7.293 13.485 1.00 89.88 77 PHE A CA 1
ATOM 611 C C . PHE A 1 77 ? 8.140 6.058 13.673 1.00 89.88 77 PHE A C 1
ATOM 613 O O . PHE A 1 77 ? 8.148 5.134 12.854 1.00 89.88 77 PHE A O 1
ATOM 620 N N . GLN A 1 78 ? 8.829 5.995 14.817 1.00 89.38 78 GLN A N 1
ATOM 621 C CA . GLN A 1 78 ? 9.746 4.893 15.137 1.00 89.38 78 GLN A CA 1
ATOM 622 C C . GLN A 1 78 ? 9.075 3.508 15.117 1.00 89.38 78 GLN A C 1
ATOM 624 O O . GLN A 1 78 ? 9.715 2.511 14.788 1.00 89.38 78 GLN A O 1
ATOM 629 N N . LYS A 1 79 ? 7.768 3.448 15.405 1.00 91.56 79 LYS A N 1
ATOM 630 C CA . LYS A 1 79 ? 6.959 2.220 15.379 1.00 91.56 79 LYS A CA 1
ATOM 631 C C . LYS A 1 79 ? 6.988 1.501 14.024 1.00 91.56 79 LYS A C 1
ATOM 633 O O . LYS A 1 79 ? 6.875 0.282 13.996 1.00 91.56 79 LYS A O 1
ATOM 638 N N . PHE A 1 80 ? 7.162 2.232 12.921 1.00 89.94 80 PHE A N 1
ATOM 639 C CA . PHE A 1 80 ? 7.096 1.674 11.567 1.00 89.94 80 PHE A CA 1
ATOM 640 C C . PHE A 1 80 ? 8.463 1.458 10.908 1.00 89.94 80 PHE A C 1
ATOM 642 O O . PHE A 1 80 ? 8.524 1.139 9.720 1.00 89.94 80 PHE A O 1
ATOM 649 N N . ILE A 1 81 ? 9.570 1.613 11.648 1.00 88.50 81 ILE A N 1
ATOM 650 C CA . ILE A 1 81 ? 10.935 1.462 11.108 1.00 88.50 81 ILE A CA 1
ATOM 651 C C . ILE A 1 81 ? 11.130 0.093 10.446 1.00 88.50 81 ILE A C 1
ATOM 653 O O . ILE A 1 81 ? 11.732 0.005 9.375 1.00 88.50 81 ILE A O 1
ATOM 657 N N . THR A 1 82 ? 10.612 -0.965 11.070 1.00 86.75 82 THR A N 1
ATOM 658 C CA . THR A 1 82 ? 10.755 -2.351 10.606 1.00 86.75 82 THR A CA 1
ATOM 659 C C . THR A 1 82 ? 9.668 -2.785 9.627 1.00 86.75 82 THR A C 1
ATOM 661 O O . THR A 1 82 ? 9.807 -3.840 9.017 1.00 86.75 82 THR A O 1
ATOM 664 N N . THR A 1 83 ? 8.612 -1.988 9.448 1.00 88.88 83 THR A N 1
ATOM 665 C CA . THR A 1 83 ? 7.476 -2.333 8.587 1.00 88.88 83 THR A CA 1
ATOM 666 C C . THR A 1 83 ? 7.891 -2.337 7.120 1.00 88.88 83 THR A C 1
ATOM 668 O O . THR A 1 83 ? 8.389 -1.327 6.616 1.00 88.88 83 THR A O 1
ATOM 671 N N . ASP A 1 84 ? 7.674 -3.443 6.414 1.00 89.44 84 ASP A N 1
ATOM 672 C CA . ASP A 1 84 ? 8.060 -3.643 5.015 1.00 89.44 84 ASP A CA 1
ATOM 673 C C . ASP A 1 84 ? 7.317 -2.664 4.085 1.00 89.44 84 ASP A C 1
ATOM 675 O O . ASP A 1 84 ? 6.172 -2.279 4.310 1.00 89.44 84 ASP A O 1
ATOM 679 N N . ILE A 1 85 ? 7.953 -2.254 2.987 1.00 90.19 85 ILE A N 1
ATOM 680 C CA . ILE A 1 85 ? 7.280 -1.477 1.944 1.00 90.19 85 ILE A CA 1
ATOM 681 C C . ILE A 1 85 ? 6.108 -2.239 1.310 1.00 90.19 85 ILE A C 1
ATOM 683 O O . ILE A 1 85 ? 5.146 -1.611 0.864 1.00 90.19 85 ILE A O 1
ATOM 687 N N . LEU A 1 86 ? 6.148 -3.576 1.287 1.00 90.69 86 LEU A N 1
ATOM 688 C CA . LEU A 1 86 ? 5.029 -4.392 0.806 1.00 90.69 86 LEU A CA 1
ATOM 689 C C . LEU A 1 86 ? 3.763 -4.196 1.649 1.00 90.69 86 LEU A C 1
ATOM 691 O O . LEU A 1 86 ? 2.665 -4.166 1.090 1.00 90.69 86 LEU A O 1
ATOM 695 N N . TRP A 1 87 ? 3.909 -3.965 2.957 1.00 92.56 87 TRP A N 1
ATOM 696 C CA . TRP A 1 87 ? 2.793 -3.616 3.835 1.00 92.56 87 TRP A CA 1
ATOM 697 C C . TRP A 1 87 ? 2.108 -2.331 3.379 1.00 92.56 87 TRP A C 1
ATOM 699 O O . TRP A 1 87 ? 0.910 -2.315 3.099 1.00 92.56 87 TRP A O 1
ATOM 709 N N . TRP A 1 88 ? 2.893 -1.266 3.215 1.00 93.38 88 TRP A N 1
ATOM 710 C CA . TRP A 1 88 ? 2.407 0.039 2.768 1.00 93.38 88 TRP A CA 1
ATOM 711 C C . TRP A 1 88 ? 1.803 -0.017 1.369 1.00 93.38 88 TRP A C 1
ATOM 713 O O . TRP A 1 88 ? 0.791 0.625 1.100 1.00 93.38 88 TRP A O 1
ATOM 723 N N . ARG A 1 89 ? 2.371 -0.840 0.488 1.00 92.25 89 ARG A N 1
ATOM 724 C CA . ARG A 1 89 ? 1.829 -1.075 -0.849 1.00 92.25 89 ARG A CA 1
ATOM 725 C C . ARG A 1 89 ? 0.481 -1.799 -0.811 1.00 92.25 89 ARG A C 1
ATOM 727 O O . ARG A 1 89 ? -0.435 -1.429 -1.546 1.00 92.25 89 ARG A O 1
ATOM 734 N N . GLY A 1 90 ? 0.322 -2.791 0.057 1.00 92.31 90 GLY A N 1
ATOM 735 C CA . GLY A 1 90 ? -0.974 -3.425 0.279 1.00 92.31 90 GLY A CA 1
ATOM 736 C C . GLY A 1 90 ? -2.002 -2.438 0.833 1.00 92.31 90 GLY A C 1
ATOM 737 O O . GLY A 1 90 ? -3.101 -2.333 0.292 1.00 92.31 90 GLY A O 1
ATOM 738 N N . LEU A 1 91 ? -1.611 -1.628 1.821 1.00 93.88 91 LEU A N 1
ATOM 739 C CA . LEU A 1 91 ? -2.464 -0.581 2.381 1.00 93.88 91 LEU A CA 1
ATOM 740 C C . LEU A 1 91 ? -2.902 0.438 1.320 1.00 93.88 91 LEU A C 1
ATOM 742 O O . LEU A 1 91 ? -4.080 0.779 1.261 1.00 93.88 91 LEU A O 1
ATOM 746 N N . THR A 1 92 ? -2.000 0.873 0.431 1.00 94.00 92 THR A N 1
ATOM 747 C CA . THR A 1 92 ? -2.371 1.789 -0.661 1.00 94.00 92 THR A CA 1
ATOM 748 C C . THR A 1 92 ? -3.453 1.216 -1.570 1.00 94.00 92 THR A C 1
ATOM 750 O O . THR A 1 92 ? -4.391 1.927 -1.912 1.00 94.00 92 THR A O 1
ATOM 753 N N . ARG A 1 93 ? -3.397 -0.078 -1.904 1.00 92.00 93 ARG A N 1
ATOM 754 C CA . ARG A 1 93 ? -4.438 -0.711 -2.730 1.00 92.00 93 ARG A CA 1
ATOM 755 C C . ARG A 1 93 ? -5.792 -0.726 -2.032 1.00 92.00 93 ARG A C 1
ATOM 757 O O . ARG A 1 93 ? -6.810 -0.476 -2.665 1.00 92.00 93 ARG A O 1
ATOM 764 N N . ILE A 1 94 ? -5.804 -0.981 -0.723 1.00 93.25 94 ILE A N 1
ATOM 765 C CA . ILE A 1 94 ? -7.034 -0.954 0.078 1.00 93.25 94 ILE A CA 1
ATOM 766 C C . ILE A 1 94 ? -7.630 0.460 0.097 1.00 93.25 94 ILE A C 1
ATOM 768 O O . ILE A 1 94 ? -8.839 0.623 -0.072 1.00 93.25 94 ILE A O 1
ATOM 772 N N . LEU A 1 95 ? -6.798 1.487 0.289 1.00 93.06 95 LEU A N 1
ATOM 773 C CA . LEU A 1 95 ? -7.243 2.883 0.316 1.00 93.06 95 LEU A CA 1
ATOM 774 C C . LEU A 1 95 ? -7.743 3.367 -1.050 1.00 93.06 95 LEU A C 1
ATOM 776 O O . LEU A 1 95 ? -8.703 4.130 -1.108 1.00 93.06 95 LEU A O 1
ATOM 780 N N 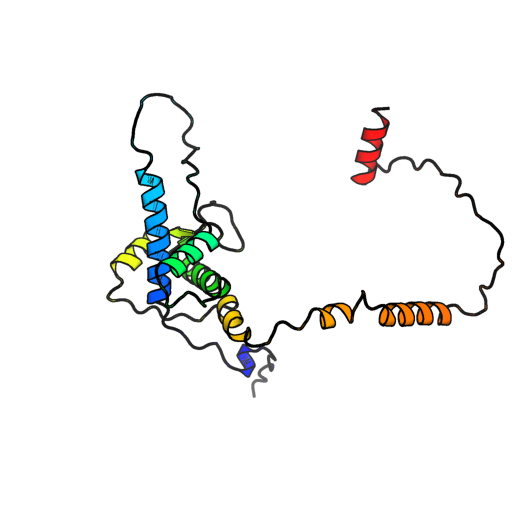. GLU A 1 96 ? -7.132 2.904 -2.138 1.00 92.44 96 GLU A N 1
ATOM 781 C CA . GLU A 1 96 ? -7.586 3.172 -3.506 1.00 92.44 96 GLU A CA 1
ATOM 782 C C . GLU A 1 96 ? -8.915 2.492 -3.808 1.00 92.44 96 GLU A C 1
ATOM 784 O O . GLU A 1 96 ? -9.826 3.132 -4.324 1.00 92.44 96 GLU A O 1
ATOM 789 N N . ALA A 1 97 ? -9.067 1.223 -3.424 1.00 90.81 97 ALA A N 1
ATOM 790 C CA . ALA A 1 97 ? -10.318 0.491 -3.594 1.00 90.81 97 ALA A CA 1
ATOM 791 C C . ALA A 1 97 ? -11.483 1.147 -2.834 1.00 90.81 97 ALA A C 1
ATOM 793 O O . ALA A 1 97 ? -12.625 1.095 -3.288 1.00 90.81 97 ALA A O 1
ATOM 794 N N . LYS A 1 98 ? -11.198 1.790 -1.693 1.00 90.31 98 LYS A N 1
ATOM 795 C CA . LYS A 1 98 ? -12.167 2.605 -0.944 1.00 90.31 98 LYS A CA 1
ATOM 796 C C . LYS A 1 98 ? -12.342 4.029 -1.491 1.00 90.31 98 LYS A C 1
ATOM 798 O O . LYS A 1 98 ? -13.222 4.744 -1.028 1.00 90.31 98 LYS A O 1
ATOM 803 N N . GLY A 1 99 ? -11.532 4.439 -2.464 1.00 89.81 99 GLY A N 1
ATOM 804 C CA . GLY A 1 99 ? -11.618 5.744 -3.112 1.00 89.81 99 GLY A CA 1
ATOM 805 C C . GLY A 1 99 ? -10.974 6.893 -2.339 1.00 89.81 99 GLY A C 1
ATOM 806 O O . GLY A 1 99 ? -11.157 8.035 -2.740 1.00 89.81 99 GLY A O 1
ATOM 807 N N . TYR A 1 100 ? -10.213 6.636 -1.269 1.00 91.94 100 TYR A N 1
ATOM 808 C CA . TYR A 1 100 ? -9.537 7.695 -0.505 1.00 91.94 100 TYR A CA 1
ATOM 809 C C . TYR A 1 100 ? -8.312 8.251 -1.222 1.00 91.94 100 TYR A C 1
ATOM 811 O O . TYR A 1 100 ? -7.985 9.431 -1.070 1.00 91.94 100 TYR A O 1
ATOM 819 N N . ILE A 1 101 ? -7.647 7.418 -2.017 1.00 92.00 101 ILE A N 1
ATOM 820 C CA . ILE A 1 101 ? -6.502 7.818 -2.830 1.00 92.00 101 ILE A CA 1
ATOM 821 C C . ILE A 1 101 ? -6.716 7.429 -4.286 1.00 92.00 101 ILE A C 1
ATOM 823 O O . ILE A 1 101 ? -7.463 6.503 -4.593 1.00 92.00 101 ILE A O 1
ATOM 827 N N . ARG A 1 102 ? -6.036 8.139 -5.180 1.00 90.38 102 ARG A N 1
ATOM 828 C CA . ARG A 1 102 ? -6.015 7.868 -6.617 1.00 90.38 102 ARG A CA 1
ATOM 829 C C . ARG A 1 102 ? -4.586 7.960 -7.134 1.00 90.38 102 ARG A C 1
ATOM 831 O O . ARG A 1 102 ? -3.764 8.675 -6.569 1.00 90.38 102 ARG A O 1
ATOM 838 N N . GLU A 1 103 ? -4.296 7.271 -8.229 1.00 89.56 103 GLU A N 1
ATOM 839 C CA . GLU A 1 103 ? -3.052 7.480 -8.963 1.00 89.56 103 GLU A CA 1
ATOM 840 C C . GLU A 1 103 ? -2.997 8.896 -9.559 1.00 89.56 103 GLU A C 1
ATOM 842 O O . GLU A 1 103 ? -3.846 9.289 -10.363 1.00 89.56 103 GLU A O 1
ATOM 847 N N . GLY A 1 104 ? -1.973 9.662 -9.190 1.00 82.25 104 GLY A N 1
ATOM 848 C CA . GLY A 1 104 ? -1.806 11.031 -9.658 1.00 82.25 104 GLY A CA 1
ATOM 849 C C . GLY A 1 104 ? -1.413 11.127 -11.126 1.00 82.25 104 GLY A C 1
ATOM 850 O O . GLY A 1 104 ? -1.806 12.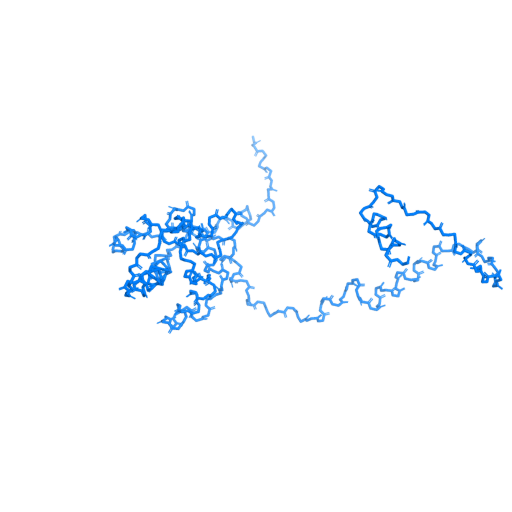072 -11.814 1.00 82.25 104 GLY A O 1
ATOM 851 N N . ASP A 1 105 ? -0.659 10.160 -11.660 1.00 78.94 105 ASP A N 1
ATOM 852 C CA . ASP A 1 105 ? -0.165 10.207 -13.044 1.00 78.94 105 ASP A CA 1
ATOM 853 C C . ASP A 1 105 ? -1.266 10.071 -14.118 1.00 78.94 105 ASP A C 1
ATOM 855 O O . ASP A 1 105 ? -0.957 10.146 -15.310 1.00 78.94 105 ASP A O 1
ATOM 859 N N . ASN A 1 106 ? -2.538 9.943 -13.701 1.00 72.81 106 ASN A N 1
ATOM 860 C CA . ASN A 1 106 ? -3.734 9.768 -14.529 1.00 72.81 106 ASN A CA 1
ATOM 861 C C . ASN A 1 106 ? -3.626 8.593 -15.516 1.00 72.81 106 ASN A C 1
ATOM 863 O O . ASN A 1 106 ? -4.390 8.515 -16.481 1.00 72.81 106 ASN A O 1
ATOM 867 N N . LYS A 1 107 ? -2.678 7.675 -15.300 1.00 78.62 107 LYS A N 1
ATOM 868 C CA . LYS A 1 107 ? -2.515 6.467 -16.100 1.00 78.62 107 LYS A CA 1
ATOM 869 C C . LYS A 1 107 ? -3.067 5.289 -15.324 1.00 78.62 107 LYS A C 1
ATOM 871 O O . LYS A 1 107 ? -2.934 5.174 -14.110 1.00 78.62 107 LYS A O 1
ATOM 876 N N . THR A 1 108 ? -3.656 4.358 -16.061 1.00 75.62 108 THR A N 1
ATOM 877 C CA . THR A 1 108 ? -4.055 3.064 -15.517 1.00 75.62 108 THR A CA 1
ATOM 878 C C . THR A 1 108 ? -2.800 2.241 -15.239 1.00 75.62 108 THR A C 1
ATOM 880 O O . THR A 1 108 ? -2.290 1.543 -16.120 1.00 75.62 108 THR A O 1
ATOM 883 N N . ASN A 1 109 ? -2.272 2.356 -14.025 1.00 75.88 109 ASN A N 1
ATOM 884 C CA . ASN A 1 109 ? -1.191 1.517 -13.535 1.00 75.88 109 ASN A CA 1
ATOM 885 C C . ASN A 1 109 ? -1.771 0.315 -12.776 1.00 75.88 109 ASN A C 1
ATOM 887 O O . ASN A 1 109 ? -2.798 0.405 -12.119 1.00 75.88 109 ASN A O 1
ATOM 891 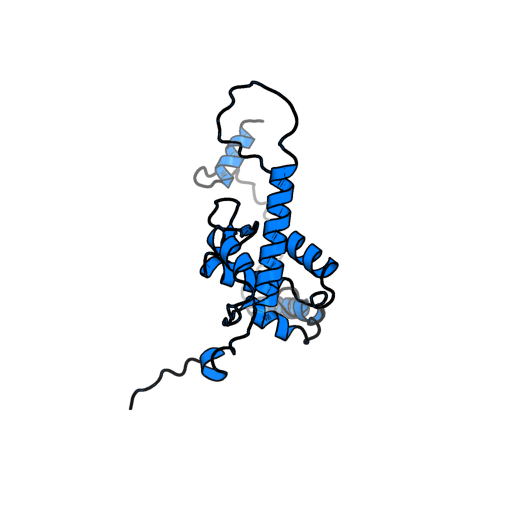N N . VAL A 1 110 ? -1.077 -0.824 -12.829 1.00 77.56 110 VAL A N 1
ATOM 892 C CA . VAL A 1 110 ? -1.425 -2.017 -12.025 1.00 77.56 110 VAL A CA 1
ATOM 893 C C . VAL A 1 110 ? -1.156 -1.783 -10.526 1.00 77.56 110 VAL A C 1
ATOM 895 O O . VAL A 1 110 ? -1.590 -2.549 -9.667 1.00 77.56 110 VAL A O 1
ATOM 898 N N . GLN A 1 111 ? -0.361 -0.762 -10.203 1.00 81.31 111 GLN A N 1
ATOM 899 C CA . GLN A 1 111 ? 0.056 -0.399 -8.854 1.00 81.31 111 GLN A CA 1
ATOM 900 C C . GLN A 1 111 ? 0.151 1.113 -8.755 1.00 81.31 111 GLN A C 1
ATOM 902 O O . GLN A 1 111 ? 0.677 1.743 -9.677 1.00 81.31 111 GLN A O 1
ATOM 907 N N . ILE A 1 112 ? -0.262 1.647 -7.610 1.00 83.94 112 ILE A N 1
ATOM 908 C CA . ILE A 1 112 ? -0.127 3.067 -7.329 1.00 83.94 112 ILE A CA 1
ATOM 909 C C . ILE A 1 112 ? 1.354 3.417 -7.203 1.00 83.94 112 ILE A C 1
ATOM 911 O O . ILE A 1 112 ? 2.071 2.846 -6.377 1.00 83.94 112 ILE A O 1
ATOM 915 N N . LYS A 1 113 ? 1.822 4.344 -8.033 1.00 85.56 113 LYS A N 1
ATOM 916 C CA . LYS A 1 113 ? 3.190 4.874 -7.984 1.00 85.56 113 LYS A CA 1
ATOM 917 C C . LYS A 1 113 ? 3.212 6.219 -7.285 1.00 85.56 113 LYS A C 1
ATOM 919 O O . LYS A 1 113 ? 4.085 6.446 -6.444 1.00 85.56 113 LYS A O 1
ATOM 924 N N . TYR A 1 114 ? 2.247 7.066 -7.625 1.00 88.06 114 TYR A N 1
ATOM 925 C CA . TYR A 1 114 ? 2.134 8.434 -7.143 1.00 88.06 114 TYR A CA 1
ATOM 926 C C . TYR A 1 114 ? 0.772 8.613 -6.473 1.00 88.06 114 TYR A C 1
ATOM 928 O O . TYR A 1 114 ? -0.177 9.035 -7.133 1.00 88.06 114 TYR A O 1
ATOM 936 N N . PRO A 1 115 ? 0.639 8.254 -5.186 1.00 89.50 115 PRO A N 1
ATOM 937 C CA . PRO A 1 115 ? -0.634 8.370 -4.493 1.00 89.50 115 PRO A CA 1
ATOM 938 C C . PRO A 1 115 ? -1.019 9.843 -4.327 1.00 89.50 115 PRO A C 1
ATOM 940 O O . PRO A 1 115 ? -0.273 10.638 -3.759 1.00 89.50 115 PRO A O 1
ATOM 943 N N . GLU A 1 116 ? -2.214 10.191 -4.788 1.00 90.00 116 GLU A N 1
ATOM 944 C CA . GLU A 1 116 ? -2.853 11.479 -4.549 1.00 90.00 116 GLU A CA 1
ATOM 945 C C . GLU A 1 116 ? -4.068 11.315 -3.649 1.00 90.00 116 GLU A C 1
ATOM 947 O O . GLU A 1 116 ? -4.873 10.398 -3.814 1.00 90.00 116 GLU A O 1
ATOM 952 N N . LEU A 1 117 ? -4.201 12.235 -2.697 1.00 90.31 117 LEU A N 1
ATOM 953 C CA . LEU A 1 117 ? -5.326 12.274 -1.779 1.00 90.31 117 LEU A CA 1
ATOM 954 C C . LEU A 1 117 ? -6.575 12.804 -2.495 1.00 90.31 117 LEU A C 1
ATOM 956 O O . LEU A 1 117 ? -6.515 13.819 -3.188 1.00 90.31 117 LEU A O 1
ATOM 960 N N . THR A 1 118 ? -7.700 12.118 -2.321 1.00 90.38 118 THR A N 1
ATOM 961 C CA . THR A 1 118 ? -9.008 12.539 -2.851 1.00 90.38 118 THR A CA 1
ATOM 962 C C . THR A 1 118 ? -9.793 13.351 -1.817 1.00 90.38 118 THR A C 1
ATOM 964 O O . THR A 1 118 ? -9.397 13.443 -0.655 1.00 90.38 118 THR A O 1
ATOM 967 N N . GLU A 1 119 ? -10.942 13.900 -2.217 1.00 88.69 119 GLU A N 1
ATOM 968 C CA . GLU A 1 119 ? -11.884 14.574 -1.310 1.00 88.69 119 GLU A CA 1
ATOM 969 C C . GLU A 1 119 ? -12.363 13.643 -0.186 1.00 88.69 119 GLU A C 1
ATOM 971 O O . GLU A 1 119 ? -12.281 14.011 0.983 1.00 88.69 119 GLU A O 1
ATOM 976 N N . LEU A 1 120 ? -12.719 12.395 -0.514 1.00 90.00 120 LEU A N 1
ATOM 977 C CA . LEU A 1 120 ? -13.090 11.379 0.479 1.00 90.00 120 LEU A CA 1
ATOM 978 C C . LEU A 1 120 ? -11.940 11.082 1.447 1.00 90.00 120 LEU A C 1
ATOM 980 O O . LEU A 1 120 ? -12.152 10.895 2.641 1.00 90.00 120 LEU A O 1
ATOM 984 N N . GLY A 1 121 ? -10.705 11.035 0.941 1.00 89.00 121 GLY A N 1
ATOM 985 C CA . GLY A 1 121 ? -9.519 10.836 1.775 1.00 89.00 121 GLY A CA 1
ATOM 986 C C . GLY A 1 121 ? -9.277 12.001 2.736 1.00 89.00 121 GLY A C 1
ATOM 987 O O . GLY A 1 121 ? -8.883 11.781 3.879 1.00 89.00 121 GLY A O 1
ATOM 988 N N . LEU A 1 122 ? -9.542 13.235 2.300 1.00 88.25 122 LEU A N 1
ATOM 989 C CA . LEU A 1 122 ? -9.466 14.426 3.149 1.00 88.25 122 LEU A CA 1
ATOM 990 C C . LEU A 1 122 ? -10.543 14.423 4.235 1.00 88.25 122 LEU A C 1
ATOM 992 O O . LEU A 1 122 ? -10.252 14.781 5.375 1.00 88.25 122 LEU A O 1
ATOM 996 N N . GLU A 1 123 ? -11.771 14.035 3.896 1.00 89.00 123 GLU A N 1
ATOM 997 C CA . GLU A 1 123 ? -12.862 13.886 4.863 1.00 89.00 123 GLU A CA 1
ATOM 998 C C . GLU A 1 123 ? -12.541 12.814 5.899 1.00 89.00 123 GLU A C 1
ATOM 1000 O O . GLU A 1 123 ? -12.650 13.080 7.092 1.00 89.00 123 GLU A O 1
ATOM 1005 N N . PHE A 1 124 ? -12.026 11.664 5.461 1.00 87.31 124 PHE A N 1
ATOM 1006 C CA . PHE A 1 124 ? -11.603 10.583 6.349 1.00 87.31 124 PHE A CA 1
ATOM 1007 C C . PHE A 1 124 ? -10.516 11.018 7.343 1.00 87.31 124 PHE A C 1
ATOM 1009 O O . PHE A 1 124 ? -10.560 10.682 8.524 1.00 87.31 124 PHE A O 1
ATOM 1016 N N . VAL A 1 125 ? -9.541 11.819 6.897 1.00 87.00 125 VAL A N 1
ATOM 1017 C CA . VAL A 1 125 ? -8.521 12.384 7.798 1.00 87.00 125 VAL A CA 1
ATOM 1018 C C . VAL A 1 125 ? -9.138 13.355 8.816 1.00 87.00 125 VAL A C 1
ATOM 1020 O O . VAL A 1 125 ? -8.626 13.466 9.928 1.00 87.00 125 VAL A O 1
ATOM 1023 N N . LYS A 1 126 ? -10.239 14.041 8.478 1.00 85.56 126 LYS A N 1
ATOM 1024 C CA . LYS A 1 126 ? -10.957 14.941 9.399 1.00 85.56 126 LYS A CA 1
ATOM 1025 C C . LYS A 1 126 ? -11.860 14.188 10.385 1.00 85.56 126 LYS A C 1
ATOM 1027 O O . LYS A 1 126 ? -11.946 14.611 11.531 1.00 85.56 126 LYS A O 1
ATOM 1032 N N . SER A 1 127 ? -12.494 13.085 9.976 1.00 82.62 127 SER A N 1
ATOM 1033 C CA . SER A 1 127 ? -13.380 12.245 10.811 1.00 82.62 127 SER A CA 1
ATOM 1034 C C . SER A 1 127 ? -12.643 11.179 11.642 1.00 82.62 127 SER A C 1
ATOM 1036 O O . SER A 1 127 ? -13.254 10.288 12.232 1.00 82.62 127 SER A O 1
ATOM 1038 N N . MET A 1 128 ? -11.316 11.290 11.718 1.00 70.00 128 MET A N 1
ATOM 1039 C CA . MET A 1 128 ? -10.366 10.320 12.273 1.00 70.00 128 MET A CA 1
ATOM 1040 C C . MET A 1 128 ? -10.653 9.842 13.710 1.00 70.00 128 MET A C 1
ATOM 1042 O O . MET A 1 128 ? -10.176 8.780 14.103 1.00 70.00 128 MET A O 1
ATOM 1046 N N . THR A 1 129 ? -11.409 10.596 14.508 1.00 62.41 129 THR A N 1
ATOM 1047 C CA . THR A 1 129 ? -11.711 10.253 15.908 1.00 62.41 129 THR A CA 1
ATOM 1048 C C . THR A 1 129 ? -12.865 9.268 16.082 1.00 62.41 129 THR A C 1
ATOM 1050 O O . THR A 1 129 ? -13.011 8.710 17.167 1.00 62.41 129 THR A O 1
ATOM 1053 N N . GLU A 1 130 ? -13.682 9.045 15.052 1.00 64.62 130 GLU A N 1
ATOM 1054 C CA . GLU A 1 130 ? -14.964 8.341 15.207 1.00 64.62 130 GLU A CA 1
ATOM 1055 C C . GLU A 1 130 ? -15.030 7.011 14.448 1.00 64.62 130 GLU A C 1
ATOM 1057 O O . GLU A 1 130 ? -15.773 6.109 14.838 1.00 64.62 130 GLU A O 1
ATOM 1062 N N . GLU A 1 131 ? -14.237 6.847 13.387 1.00 73.31 131 GLU A N 1
ATOM 1063 C CA . GLU A 1 131 ? -14.402 5.728 12.462 1.00 73.31 131 GLU A CA 1
ATOM 1064 C C . GLU A 1 131 ? -13.384 4.604 12.705 1.00 73.31 131 GLU A C 1
ATOM 1066 O O . GLU A 1 131 ? -12.176 4.817 12.785 1.00 73.31 131 GLU A O 1
ATOM 1071 N N . THR A 1 132 ? -13.866 3.362 12.814 1.00 82.56 132 THR A N 1
ATOM 1072 C CA . THR A 1 132 ? -12.986 2.188 12.921 1.00 82.56 132 THR A CA 1
ATOM 1073 C C . THR A 1 132 ? -12.637 1.651 11.536 1.00 82.56 132 THR A C 1
ATOM 1075 O O . THR A 1 132 ? -13.513 1.420 10.703 1.00 82.56 132 THR A O 1
ATOM 1078 N N . PHE A 1 133 ? -11.351 1.394 11.279 1.00 86.25 133 PHE A N 1
ATOM 1079 C CA . PHE A 1 133 ? -10.884 0.965 9.961 1.00 86.25 133 PHE A CA 1
ATOM 1080 C C . PHE A 1 133 ? -10.489 -0.514 9.941 1.00 86.25 133 PHE A C 1
ATOM 1082 O O . PHE A 1 133 ? -9.314 -0.877 9.875 1.00 86.25 133 PHE A O 1
ATOM 1089 N N . TYR A 1 134 ? -11.493 -1.392 9.982 1.00 90.12 134 TYR A N 1
ATOM 1090 C CA . TYR A 1 134 ? -11.281 -2.836 9.870 1.00 90.12 134 TYR A CA 1
ATOM 1091 C C . TYR A 1 134 ? -11.240 -3.291 8.414 1.00 90.12 134 TYR A C 1
ATOM 1093 O O . TYR A 1 134 ? -12.226 -3.173 7.683 1.00 90.12 134 TYR A O 1
ATOM 1101 N N . VAL A 1 135 ? -10.114 -3.872 8.003 1.00 90.25 135 VAL A N 1
ATOM 1102 C CA . VAL A 1 135 ? -9.913 -4.372 6.637 1.00 90.25 135 VAL A CA 1
ATOM 1103 C C . VAL A 1 135 ? -9.233 -5.735 6.634 1.00 90.25 135 VAL A C 1
ATOM 1105 O O . VAL A 1 135 ? -8.535 -6.108 7.578 1.00 90.25 135 VAL A O 1
ATOM 1108 N N . TYR A 1 136 ? -9.463 -6.500 5.568 1.00 89.81 136 TYR A N 1
ATOM 1109 C CA . TYR A 1 136 ? -8.695 -7.710 5.302 1.00 89.81 136 TYR A CA 1
ATOM 1110 C C . TYR A 1 136 ? -7.342 -7.311 4.709 1.00 89.81 136 TYR A C 1
ATOM 1112 O O . TYR A 1 136 ? -7.329 -6.586 3.714 1.00 89.81 136 TYR A O 1
ATOM 1120 N N . PRO A 1 137 ? -6.216 -7.747 5.299 1.00 89.50 137 PRO A N 1
ATOM 1121 C CA . PRO A 1 137 ? -4.904 -7.473 4.737 1.00 89.50 137 PRO A CA 1
ATOM 1122 C C . PRO A 1 137 ? -4.774 -8.059 3.330 1.00 89.50 137 PRO A C 1
ATOM 1124 O O . PRO A 1 137 ? -5.161 -9.203 3.084 1.00 89.50 137 PRO A O 1
ATOM 1127 N N . GLU A 1 138 ? -4.197 -7.272 2.429 1.00 88.31 138 GLU A N 1
ATOM 1128 C CA . GLU A 1 138 ? -3.908 -7.691 1.060 1.00 88.31 138 GLU A CA 1
ATOM 1129 C C .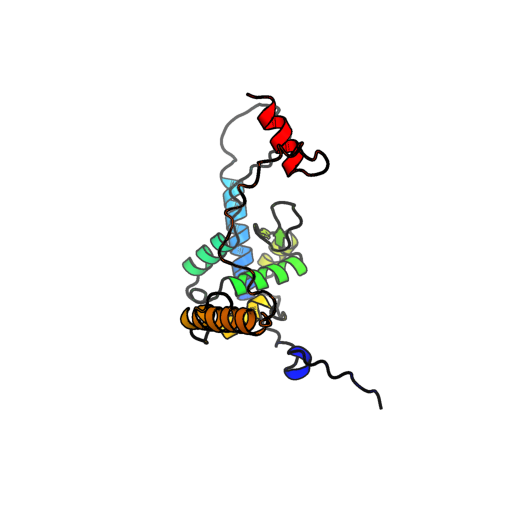 GLU A 1 138 ? -2.766 -8.710 0.998 1.00 88.31 138 GLU A C 1
ATOM 1131 O O . GLU A 1 138 ? -1.972 -8.842 1.932 1.00 88.31 138 GLU A O 1
ATOM 1136 N N . ALA A 1 139 ? -2.634 -9.399 -0.139 1.00 85.69 139 ALA A N 1
ATOM 1137 C CA . ALA A 1 139 ? -1.594 -10.416 -0.323 1.00 85.69 139 ALA A CA 1
ATOM 1138 C C . ALA A 1 139 ? -0.180 -9.881 -0.022 1.00 85.69 139 ALA A C 1
ATOM 1140 O O . ALA A 1 139 ? 0.589 -10.554 0.658 1.00 85.69 139 ALA A O 1
ATOM 1141 N N . ASP A 1 140 ? 0.133 -8.651 -0.449 1.00 85.50 140 ASP A N 1
ATOM 1142 C CA . ASP A 1 140 ? 1.426 -7.998 -0.184 1.00 85.50 140 ASP A CA 1
ATOM 1143 C C . ASP A 1 140 ? 1.681 -7.823 1.330 1.00 85.50 140 ASP A C 1
ATOM 1145 O O . ASP A 1 140 ? 2.800 -8.019 1.799 1.00 85.50 140 ASP A O 1
ATOM 1149 N N . MET A 1 141 ? 0.633 -7.543 2.114 1.00 88.06 141 MET A N 1
ATOM 1150 C CA . MET A 1 141 ? 0.703 -7.381 3.576 1.00 88.06 141 MET A CA 1
ATOM 1151 C C . MET A 1 141 ? 0.886 -8.720 4.299 1.00 88.06 141 MET A C 1
ATOM 1153 O O . MET A 1 141 ? 1.441 -8.781 5.391 1.00 88.06 141 MET A O 1
ATOM 1157 N N . LEU A 1 142 ? 0.423 -9.814 3.691 1.00 84.06 142 LEU A N 1
ATOM 1158 C CA . LEU A 1 142 ? 0.607 -11.174 4.203 1.00 84.06 142 LEU A CA 1
ATOM 1159 C C . LEU A 1 142 ? 1.979 -11.766 3.842 1.00 84.06 142 LEU A C 1
ATOM 1161 O O . LEU A 1 142 ? 2.331 -12.833 4.344 1.00 84.06 142 LEU A O 1
ATOM 1165 N N . LEU A 1 143 ? 2.740 -11.122 2.950 1.00 76.88 143 LEU A N 1
ATOM 1166 C CA . LEU A 1 143 ? 4.111 -11.523 2.624 1.00 76.88 143 LEU A CA 1
ATOM 1167 C C . LEU A 1 143 ? 5.125 -10.980 3.630 1.00 76.88 143 LEU A C 1
ATOM 116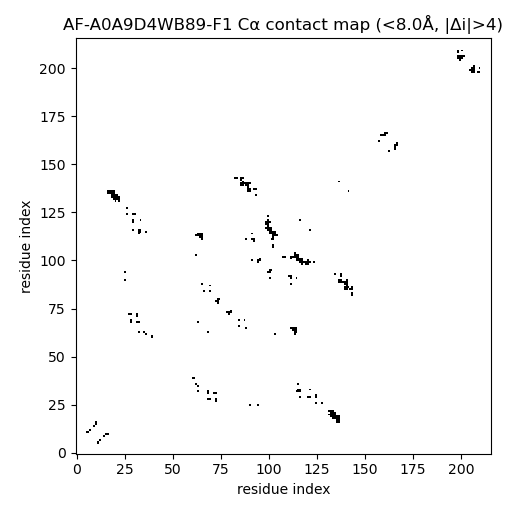9 O O . LEU A 1 143 ? 6.119 -11.656 3.888 1.00 76.88 143 LEU A O 1
ATOM 1173 N N . GLU A 1 144 ? 4.849 -9.823 4.235 1.00 63.12 144 GLU A N 1
ATOM 1174 C CA . GLU A 1 144 ? 5.684 -9.249 5.296 1.00 63.12 144 GLU A CA 1
ATOM 1175 C C . GLU A 1 144 ? 5.877 -10.232 6.459 1.00 63.12 144 GLU A C 1
ATOM 1177 O O . GLU A 1 144 ? 6.980 -10.382 6.970 1.00 63.12 144 GLU A O 1
ATOM 1182 N N . THR A 1 145 ? 4.839 -10.988 6.826 1.00 58.69 145 THR A N 1
ATOM 1183 C CA . THR A 1 145 ? 4.902 -11.943 7.944 1.00 58.69 145 THR A CA 1
ATOM 1184 C C . THR A 1 145 ? 5.735 -13.195 7.651 1.00 58.69 145 THR A C 1
ATOM 1186 O O . THR A 1 145 ? 5.936 -14.014 8.543 1.00 58.69 145 THR A O 1
ATOM 1189 N N . LYS A 1 146 ? 6.200 -13.395 6.410 1.00 59.16 146 LYS A N 1
ATOM 1190 C CA . LYS A 1 146 ? 6.919 -14.612 5.993 1.00 59.16 146 LYS A CA 1
ATOM 1191 C C . LYS A 1 146 ? 8.442 -14.441 5.941 1.00 59.16 146 LYS A C 1
ATOM 1193 O O . LYS A 1 146 ? 9.132 -15.407 5.604 1.00 59.16 146 LYS A O 1
ATOM 1198 N N . THR A 1 147 ? 8.972 -13.256 6.246 1.00 55.16 147 THR A N 1
ATOM 1199 C CA . THR A 1 147 ? 10.400 -12.921 6.087 1.00 55.16 147 THR A CA 1
ATOM 1200 C C . THR A 1 147 ? 11.310 -13.434 7.209 1.00 55.16 147 THR A C 1
ATOM 1202 O O . THR A 1 147 ? 12.526 -13.363 7.058 1.00 55.16 147 THR A O 1
ATOM 1205 N N . ASP A 1 148 ? 10.774 -14.084 8.249 1.00 56.12 148 ASP A N 1
ATOM 1206 C CA . ASP A 1 148 ? 11.578 -14.783 9.273 1.00 56.12 148 ASP A CA 1
ATOM 1207 C C . ASP A 1 148 ? 12.370 -15.983 8.720 1.00 56.12 148 ASP A C 1
ATOM 1209 O O . ASP A 1 148 ? 13.189 -16.588 9.415 1.00 56.12 148 ASP A O 1
ATOM 1213 N N . LYS A 1 149 ? 12.152 -16.356 7.454 1.00 56.50 149 LYS A N 1
ATOM 1214 C CA . LYS A 1 149 ? 13.027 -17.310 6.776 1.00 56.50 149 LYS A CA 1
ATOM 1215 C C . LYS A 1 149 ? 14.277 -16.570 6.306 1.00 56.50 149 LYS A C 1
ATOM 1217 O O . LYS A 1 149 ? 14.145 -15.699 5.443 1.00 56.50 149 LYS A O 1
ATOM 1222 N N . PRO A 1 150 ? 15.483 -16.927 6.795 1.00 55.06 150 PRO A N 1
ATOM 1223 C CA . PRO A 1 150 ? 16.704 -16.371 6.237 1.00 55.06 150 PRO A CA 1
ATOM 1224 C C . PRO A 1 150 ? 16.668 -16.595 4.728 1.00 55.06 150 PRO A C 1
ATOM 1226 O O . PRO A 1 150 ? 16.355 -17.700 4.271 1.00 55.06 150 PRO A O 1
ATOM 1229 N N . PHE A 1 151 ? 16.918 -15.518 3.978 1.00 53.84 151 PHE A N 1
ATOM 1230 C CA . PHE A 1 151 ? 17.009 -15.535 2.524 1.00 53.84 151 PHE A CA 1
ATOM 1231 C C . PHE A 1 151 ? 17.793 -16.781 2.134 1.00 53.84 151 PHE A C 1
ATOM 1233 O O . PHE A 1 151 ? 18.940 -16.932 2.565 1.00 53.84 151 PHE A O 1
ATOM 1240 N N . SER A 1 152 ? 17.153 -17.708 1.412 1.00 51.66 152 SER A N 1
ATOM 1241 C CA . SER A 1 152 ? 17.838 -18.922 0.990 1.00 51.66 152 SER A CA 1
ATOM 1242 C C . SER A 1 152 ? 19.119 -18.488 0.292 1.00 51.66 152 SER A C 1
ATOM 1244 O O . SER A 1 152 ? 19.074 -17.752 -0.700 1.00 51.66 152 SER A O 1
ATOM 1246 N N . SER A 1 153 ? 20.259 -18.830 0.902 1.00 51.56 153 SER A N 1
ATOM 1247 C CA . SER A 1 153 ? 21.567 -18.393 0.430 1.00 51.56 153 SER A CA 1
ATOM 1248 C C . SER A 1 153 ? 21.655 -18.661 -1.072 1.00 51.56 153 SER A C 1
ATOM 1250 O O . SER A 1 153 ? 21.180 -19.696 -1.548 1.00 51.56 153 SER A O 1
ATOM 1252 N N . PHE A 1 154 ? 22.259 -17.738 -1.822 1.00 52.97 154 PHE A N 1
ATOM 1253 C CA . PHE A 1 154 ? 22.455 -17.819 -3.279 1.00 52.97 154 PHE A CA 1
ATOM 1254 C C . PHE A 1 154 ? 22.951 -19.196 -3.786 1.00 52.97 154 PHE A C 1
ATOM 1256 O O . PHE A 1 154 ? 22.774 -19.527 -4.957 1.00 52.97 154 PHE A O 1
ATOM 1263 N N . SER A 1 155 ? 23.511 -20.022 -2.900 1.00 55.88 155 SER A N 1
ATOM 1264 C CA . SER A 1 155 ? 23.798 -21.451 -3.043 1.00 55.88 155 SER A CA 1
ATOM 1265 C C . SER A 1 155 ? 22.641 -22.316 -3.582 1.00 55.88 155 SER A C 1
ATOM 1267 O O . SER A 1 155 ? 22.908 -23.351 -4.189 1.00 55.88 155 SER A O 1
ATOM 1269 N N . GLU A 1 156 ? 21.368 -21.952 -3.377 1.00 54.31 156 GLU A N 1
ATOM 1270 C CA . GLU A 1 156 ? 20.224 -22.707 -3.928 1.00 54.31 156 GLU A CA 1
ATOM 1271 C C . GLU A 1 156 ? 19.843 -22.296 -5.354 1.00 54.31 156 GLU A C 1
ATOM 1273 O O . GLU A 1 156 ? 19.451 -23.150 -6.149 1.00 54.31 156 GLU A O 1
ATOM 1278 N N . TRP A 1 157 ? 20.036 -21.028 -5.726 1.00 52.81 157 TRP A N 1
ATOM 1279 C CA . TRP A 1 157 ? 19.742 -20.528 -7.078 1.00 52.81 157 TRP A CA 1
ATOM 1280 C C . TRP A 1 157 ? 20.662 -21.142 -8.146 1.00 52.81 157 TRP A C 1
ATOM 1282 O O . TRP A 1 157 ? 20.308 -21.206 -9.324 1.00 52.81 157 TRP A O 1
ATOM 1292 N N . GLY A 1 158 ? 21.833 -21.632 -7.728 1.00 55.25 158 GLY A N 1
ATOM 1293 C CA . GLY A 1 158 ? 22.800 -22.317 -8.582 1.00 55.25 158 GLY A CA 1
ATOM 1294 C C . GLY A 1 158 ? 22.459 -23.773 -8.910 1.00 55.25 158 GLY A C 1
ATOM 1295 O O . GLY A 1 158 ? 23.017 -24.288 -9.871 1.00 55.25 158 GLY A O 1
ATOM 1296 N N . LYS A 1 159 ? 21.527 -24.424 -8.194 1.00 57.56 159 LYS A N 1
ATOM 1297 C CA . LYS A 1 159 ? 21.188 -25.861 -8.342 1.00 57.56 159 LYS A CA 1
ATOM 1298 C C . LYS A 1 159 ? 20.217 -26.155 -9.500 1.00 57.56 159 LYS A C 1
ATOM 1300 O O . LYS A 1 159 ? 19.371 -27.043 -9.420 1.00 57.56 159 LYS A O 1
ATOM 1305 N N . GLY A 1 160 ? 20.274 -25.356 -10.563 1.00 67.88 160 GLY A N 1
ATOM 1306 C CA . GLY A 1 160 ? 19.314 -25.377 -11.669 1.00 67.88 160 GLY A CA 1
ATOM 1307 C C . GLY A 1 160 ? 19.971 -25.344 -13.048 1.00 67.88 160 GLY A C 1
ATOM 1308 O O . GLY A 1 160 ? 20.965 -26.009 -13.313 1.00 67.88 160 GLY A O 1
ATOM 1309 N N . TRP A 1 161 ? 19.418 -24.551 -13.970 1.00 57.06 161 TRP A N 1
ATOM 1310 C CA . TRP A 1 161 ? 19.898 -24.454 -15.361 1.00 57.06 161 TRP A CA 1
ATOM 1311 C C . TRP A 1 161 ? 21.360 -23.986 -15.516 1.00 57.06 161 TRP A C 1
ATOM 1313 O O . TRP A 1 161 ? 21.932 -24.175 -16.591 1.00 57.06 161 TRP A O 1
ATOM 1323 N N . ALA A 1 162 ? 21.948 -23.402 -14.468 1.00 60.38 162 ALA A N 1
ATOM 1324 C CA . ALA A 1 162 ? 23.335 -22.945 -14.413 1.00 60.38 162 ALA A CA 1
ATOM 1325 C C . ALA A 1 162 ? 24.271 -23.868 -13.598 1.00 60.38 162 ALA A C 1
ATOM 1327 O O . ALA A 1 162 ? 25.460 -23.569 -13.511 1.00 60.38 162 ALA A O 1
ATOM 1328 N N . ASP A 1 163 ? 23.773 -24.980 -13.041 1.00 74.19 163 ASP A N 1
ATOM 1329 C CA . ASP A 1 163 ? 24.590 -25.937 -12.284 1.00 74.19 163 ASP A CA 1
ATOM 1330 C C . ASP A 1 163 ? 25.545 -26.698 -13.234 1.00 74.19 163 ASP A C 1
ATOM 1332 O O . ASP A 1 163 ? 25.077 -27.325 -14.201 1.00 74.19 163 ASP A O 1
ATOM 1336 N N . PRO A 1 164 ? 26.873 -26.678 -12.995 1.00 72.88 164 PRO A N 1
ATOM 1337 C CA . PRO A 1 164 ? 27.837 -27.455 -13.771 1.00 72.88 164 PRO A CA 1
ATOM 1338 C C . PRO A 1 164 ? 27.509 -28.954 -13.825 1.00 72.88 164 PRO A C 1
ATOM 1340 O O . PRO A 1 164 ? 27.736 -29.585 -14.860 1.00 72.88 164 PRO A O 1
ATOM 1343 N N . GLU A 1 165 ? 26.945 -29.516 -12.754 1.00 78.25 165 GLU A N 1
ATOM 1344 C CA . GLU A 1 165 ? 26.623 -30.940 -12.650 1.00 78.25 165 GLU A CA 1
ATOM 1345 C C . GLU A 1 165 ? 25.384 -31.302 -13.472 1.00 78.25 165 GLU A C 1
ATOM 1347 O O . GLU A 1 165 ? 25.408 -32.230 -14.283 1.00 78.25 165 GLU A O 1
ATOM 1352 N N . ILE A 1 166 ? 24.326 -30.493 -13.377 1.00 76.25 166 ILE A N 1
ATOM 1353 C CA . ILE A 1 166 ? 23.115 -30.664 -14.195 1.00 76.25 166 ILE A CA 1
ATOM 1354 C C . ILE A 1 166 ? 23.453 -30.470 -15.681 1.00 76.25 166 ILE A C 1
ATOM 1356 O O . ILE A 1 166 ? 22.909 -31.158 -16.552 1.00 76.25 166 ILE A O 1
ATOM 1360 N N . ARG A 1 167 ? 24.393 -29.571 -16.006 1.00 77.69 167 ARG A N 1
ATOM 1361 C CA . ARG A 1 167 ? 24.923 -29.420 -17.368 1.00 77.69 167 ARG A CA 1
ATOM 1362 C C . ARG A 1 167 ? 25.672 -30.672 -17.834 1.00 77.69 167 ARG A C 1
ATOM 1364 O O . ARG A 1 167 ? 25.437 -31.094 -18.968 1.00 77.69 167 ARG A O 1
ATOM 1371 N N . ARG A 1 168 ? 26.540 -31.261 -17.001 1.00 81.06 168 ARG A N 1
ATOM 1372 C CA . ARG A 1 168 ? 27.245 -32.521 -17.309 1.00 81.06 168 ARG A CA 1
ATOM 1373 C C . ARG A 1 168 ? 26.259 -33.645 -17.614 1.00 81.06 168 ARG A C 1
ATOM 1375 O O . ARG A 1 168 ? 26.322 -34.207 -18.703 1.00 81.06 168 ARG A O 1
ATOM 1382 N N . GLN A 1 169 ? 25.268 -33.854 -16.751 1.00 81.31 169 GLN A N 1
ATOM 1383 C CA . GLN A 1 169 ? 24.238 -34.883 -16.942 1.00 81.31 169 GLN A CA 1
ATOM 1384 C C . GLN A 1 169 ? 23.448 -34.708 -18.250 1.00 81.31 169 GLN A C 1
ATOM 1386 O O . GLN A 1 169 ? 23.138 -35.680 -18.936 1.00 81.31 169 GLN A O 1
ATOM 1391 N N . ARG A 1 170 ? 23.127 -33.466 -18.645 1.00 78.81 170 ARG A N 1
ATOM 1392 C CA . ARG A 1 170 ? 22.460 -33.186 -19.933 1.00 78.81 170 ARG A CA 1
ATOM 1393 C C . ARG A 1 170 ? 23.358 -33.494 -21.130 1.00 78.81 170 ARG A C 1
ATOM 1395 O O . ARG A 1 170 ? 22.877 -34.008 -22.138 1.00 78.81 170 ARG A O 1
ATOM 1402 N N . LEU A 1 171 ? 24.645 -33.155 -21.036 1.00 76.94 171 LEU A N 1
ATOM 1403 C CA . LEU A 1 171 ? 25.625 -33.441 -22.085 1.00 76.94 171 LEU A CA 1
ATOM 1404 C C . LEU A 1 171 ? 25.867 -34.947 -22.229 1.00 76.94 171 LEU A C 1
ATOM 1406 O O . LEU A 1 171 ? 25.951 -35.421 -23.359 1.00 76.94 171 LEU A O 1
ATOM 1410 N N . GLU A 1 172 ? 25.925 -35.691 -21.126 1.00 79.56 172 GLU A N 1
ATOM 1411 C CA . GLU A 1 172 ? 26.030 -37.155 -21.125 1.00 79.56 172 GLU A CA 1
ATOM 1412 C C . GLU A 1 172 ? 24.787 -37.815 -21.717 1.00 79.56 172 GLU A C 1
ATOM 1414 O O . GLU A 1 172 ? 24.911 -38.676 -22.585 1.00 79.56 172 GLU A O 1
ATOM 1419 N N . ARG A 1 173 ? 23.584 -37.351 -21.352 1.00 77.00 173 ARG A N 1
ATOM 1420 C CA . ARG A 1 173 ? 22.330 -37.852 -21.935 1.00 77.00 173 ARG A CA 1
ATOM 1421 C C . ARG A 1 173 ? 22.286 -37.620 -23.452 1.00 77.00 173 ARG A C 1
ATOM 1423 O O . ARG A 1 173 ? 22.004 -38.541 -24.208 1.00 77.00 173 ARG A O 1
ATOM 1430 N N . MET A 1 174 ? 22.717 -36.440 -23.915 1.00 68.38 174 MET A N 1
ATOM 1431 C CA . MET A 1 174 ? 22.895 -36.154 -25.348 1.00 68.38 174 MET A CA 1
ATOM 1432 C C . MET A 1 174 ? 23.968 -37.011 -26.036 1.00 68.38 174 MET A C 1
ATOM 1434 O O . MET A 1 174 ? 23.907 -37.183 -27.254 1.00 68.38 174 MET A O 1
ATOM 1438 N N . GLN A 1 175 ? 24.985 -37.483 -25.312 1.00 66.12 175 GLN A N 1
ATOM 1439 C CA . GLN A 1 175 ? 25.998 -38.390 -25.859 1.00 66.12 175 GLN A CA 1
ATOM 1440 C C . GLN A 1 175 ? 25.485 -39.830 -25.929 1.00 66.12 175 GLN A C 1
ATOM 1442 O O . GLN A 1 175 ? 25.786 -40.511 -26.904 1.00 66.12 175 GLN A O 1
ATOM 1447 N N . HIS A 1 176 ? 24.672 -40.260 -24.963 1.00 61.81 176 HIS A N 1
ATOM 1448 C CA . HIS A 1 176 ? 24.029 -41.575 -24.960 1.00 61.81 176 HIS A CA 1
ATOM 1449 C C . HIS A 1 176 ? 22.926 -41.702 -26.021 1.00 61.81 176 HIS A C 1
ATOM 1451 O O . HIS A 1 176 ? 22.845 -42.728 -26.692 1.00 61.81 176 HIS A O 1
ATOM 1457 N N . ASP A 1 177 ? 22.145 -40.641 -26.253 1.00 59.03 177 ASP A N 1
ATOM 1458 C CA . ASP A 1 177 ? 21.116 -40.598 -27.306 1.00 59.03 177 ASP A CA 1
ATOM 1459 C C . ASP A 1 177 ? 21.712 -40.516 -28.728 1.00 59.03 177 ASP A C 1
ATOM 1461 O O . ASP A 1 177 ? 21.010 -40.655 -29.736 1.00 59.03 177 ASP A O 1
ATOM 1465 N N . ARG A 1 178 ? 23.034 -40.322 -28.850 1.00 57.41 178 ARG A N 1
ATOM 1466 C CA . ARG A 1 178 ? 23.754 -40.518 -30.113 1.00 57.41 178 ARG A CA 1
ATOM 1467 C C . ARG A 1 178 ? 24.059 -42.000 -30.279 1.00 57.41 178 ARG A C 1
ATOM 1469 O O . ARG A 1 178 ? 25.143 -42.471 -29.949 1.00 57.41 178 ARG A O 1
ATOM 1476 N N . SER A 1 179 ? 23.103 -42.714 -30.863 1.00 49.72 179 SER A N 1
ATOM 1477 C CA . SER A 1 179 ? 23.321 -44.057 -31.405 1.00 49.72 179 SER A CA 1
ATOM 1478 C C . SER A 1 179 ? 24.657 -44.160 -32.182 1.00 49.72 179 SER A C 1
ATOM 1480 O O . SER A 1 179 ? 25.056 -43.203 -32.863 1.00 49.72 179 SER 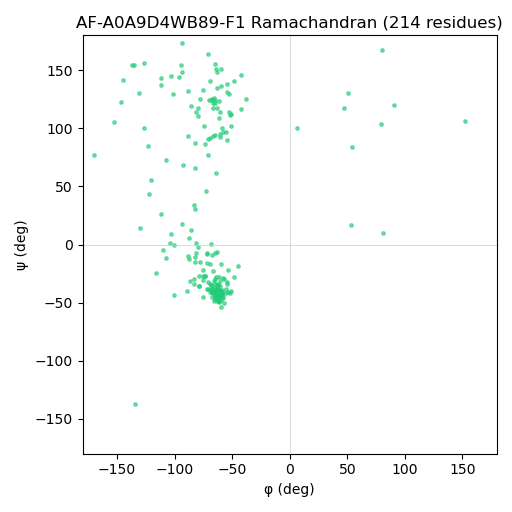A O 1
ATOM 1482 N N . PRO A 1 180 ? 25.360 -45.313 -32.146 1.00 48.78 180 PRO A N 1
ATOM 1483 C CA . PRO A 1 180 ? 26.684 -45.475 -32.765 1.00 48.78 180 PRO A CA 1
ATOM 1484 C C . PRO A 1 180 ? 26.706 -45.304 -34.294 1.00 48.78 180 PRO A C 1
ATOM 1486 O O . PRO A 1 180 ? 27.774 -45.256 -34.900 1.00 48.78 180 PRO A O 1
ATOM 1489 N N . THR A 1 181 ? 25.548 -45.167 -34.939 1.00 48.06 181 THR A N 1
ATOM 1490 C CA . THR A 1 181 ? 25.401 -45.164 -36.400 1.00 48.06 181 THR A CA 1
ATOM 1491 C C . THR A 1 181 ? 25.717 -43.815 -37.061 1.00 48.06 181 THR A C 1
ATOM 1493 O O . THR A 1 181 ? 25.657 -43.691 -38.281 1.00 48.06 181 THR A O 1
ATOM 1496 N N . LYS A 1 182 ? 26.107 -42.780 -36.302 1.00 43.38 182 LYS A N 1
ATOM 1497 C CA . LYS A 1 182 ? 26.606 -41.508 -36.869 1.00 43.38 182 LYS A CA 1
ATOM 1498 C C . LYS A 1 182 ? 28.014 -41.147 -36.401 1.00 43.38 182 LYS A C 1
ATOM 1500 O O . LYS A 1 182 ? 28.317 -39.984 -36.149 1.00 43.38 182 LYS A O 1
ATOM 1505 N N . ARG A 1 183 ? 28.926 -42.120 -36.377 1.00 45.72 183 ARG A N 1
ATOM 1506 C CA . ARG A 1 183 ? 30.365 -41.831 -36.497 1.00 45.72 183 ARG A CA 1
ATOM 1507 C C . ARG A 1 183 ? 30.745 -41.670 -37.973 1.00 45.72 183 ARG A C 1
ATOM 1509 O O . ARG A 1 183 ? 31.495 -42.466 -38.520 1.00 45.72 183 ARG A O 1
ATOM 1516 N N . GLN A 1 184 ? 30.236 -40.626 -38.630 1.00 41.16 184 GLN A N 1
ATOM 1517 C CA . GLN A 1 184 ? 30.838 -40.157 -39.882 1.00 41.16 184 GLN A CA 1
ATOM 1518 C C . GLN A 1 184 ? 31.926 -39.128 -39.558 1.00 41.16 184 GLN A C 1
ATOM 1520 O O . GLN A 1 184 ? 31.655 -37.942 -39.413 1.00 41.16 184 GLN A O 1
ATOM 1525 N N . SER A 1 185 ? 33.149 -39.656 -39.446 1.00 42.25 185 SER A N 1
ATOM 1526 C CA . SER A 1 185 ? 34.436 -39.109 -39.916 1.00 42.25 185 SER A CA 1
ATOM 1527 C C . SER A 1 185 ? 34.850 -37.656 -39.568 1.00 42.25 185 SER A C 1
ATOM 1529 O O . SER A 1 185 ? 34.141 -36.702 -39.897 1.00 42.25 185 SER A O 1
ATOM 1531 N N . PRO A 1 186 ? 36.080 -37.442 -39.049 1.00 48.41 186 PRO A N 1
ATOM 1532 C CA . PRO A 1 186 ? 36.685 -36.120 -38.905 1.00 48.41 186 PRO A CA 1
ATOM 1533 C C . PRO A 1 186 ? 37.118 -35.615 -40.288 1.00 48.41 186 PRO A C 1
ATOM 1535 O O . PRO A 1 186 ? 38.235 -35.839 -40.736 1.00 48.41 186 PRO A O 1
ATOM 1538 N N . GLY A 1 187 ? 36.211 -34.977 -41.025 1.00 48.25 187 GLY A N 1
ATOM 1539 C CA . GLY A 1 187 ? 36.507 -34.650 -42.417 1.00 48.25 187 GLY A CA 1
ATOM 1540 C C . GLY A 1 187 ? 35.495 -33.729 -43.065 1.00 48.25 187 GLY A C 1
ATOM 1541 O O . GLY A 1 187 ? 34.673 -34.178 -43.854 1.00 48.25 187 GLY A O 1
ATOM 1542 N N . LYS A 1 188 ? 35.590 -32.434 -42.741 1.00 38.59 188 LYS A N 1
ATOM 1543 C CA . LYS A 1 188 ? 35.408 -31.263 -43.626 1.00 38.59 188 LYS A CA 1
ATOM 1544 C C . LYS A 1 188 ? 34.918 -30.079 -42.800 1.00 38.59 188 LYS A C 1
ATOM 1546 O O . LYS A 1 188 ? 33.736 -29.961 -42.480 1.00 38.59 188 LYS A O 1
ATOM 1551 N N . ARG A 1 189 ? 35.822 -29.121 -42.566 1.00 48.59 189 ARG A N 1
ATOM 1552 C CA . ARG A 1 189 ? 35.453 -27.710 -42.400 1.00 48.59 189 ARG A CA 1
ATOM 1553 C C . ARG A 1 189 ? 34.652 -27.306 -43.641 1.00 48.59 189 ARG A C 1
ATOM 1555 O O . ARG A 1 189 ? 35.216 -26.869 -44.641 1.00 48.59 189 ARG A O 1
ATOM 1562 N N . ARG A 1 190 ? 33.327 -27.473 -43.610 1.00 45.22 190 ARG A N 1
ATOM 1563 C CA . ARG A 1 190 ? 32.436 -26.831 -44.574 1.00 45.22 190 ARG A CA 1
ATOM 1564 C C . ARG A 1 190 ? 32.562 -25.337 -44.308 1.00 45.22 190 ARG A C 1
ATOM 1566 O O . ARG A 1 190 ? 31.879 -24.801 -43.441 1.00 45.22 190 ARG A O 1
ATOM 1573 N N . LYS A 1 191 ? 33.450 -24.664 -45.050 1.00 47.00 191 LYS A N 1
ATOM 1574 C CA . LYS A 1 191 ? 33.342 -23.224 -45.279 1.00 47.00 191 LYS A CA 1
ATOM 1575 C C . LYS A 1 191 ? 31.908 -23.004 -45.754 1.00 47.00 191 LYS A C 1
ATOM 1577 O O . LYS A 1 191 ? 31.570 -23.344 -46.888 1.00 47.00 191 LYS A O 1
ATOM 1582 N N . ARG A 1 192 ? 31.037 -22.521 -44.864 1.00 44.22 192 ARG A N 1
ATOM 1583 C CA . ARG A 1 192 ? 29.727 -22.000 -45.244 1.00 44.22 192 ARG A CA 1
ATOM 1584 C C . ARG A 1 192 ? 30.050 -20.870 -46.214 1.00 44.22 192 ARG A C 1
ATOM 1586 O O . ARG A 1 192 ? 30.473 -19.804 -45.784 1.00 44.22 192 ARG A O 1
ATOM 1593 N N . LYS A 1 193 ? 29.930 -21.121 -47.524 1.00 45.72 193 LYS A N 1
ATOM 1594 C CA . LYS A 1 193 ? 29.825 -20.040 -48.504 1.00 45.72 193 LYS A CA 1
ATOM 1595 C C . LYS A 1 193 ? 28.703 -19.159 -47.972 1.00 45.72 193 LYS A C 1
ATOM 1597 O O . LYS A 1 193 ? 27.564 -19.623 -47.891 1.00 45.72 193 LYS A O 1
ATOM 1602 N N . GLY A 1 194 ? 29.048 -17.957 -47.520 1.00 47.34 194 GLY A N 1
ATOM 1603 C CA . GLY A 1 194 ? 28.082 -16.959 -47.098 1.00 47.34 194 GLY A CA 1
ATOM 1604 C C . GLY A 1 194 ? 27.209 -16.651 -48.299 1.00 47.34 194 GLY A C 1
ATOM 1605 O O . GLY A 1 194 ? 27.567 -15.832 -49.139 1.00 47.34 194 GLY A O 1
ATOM 1606 N N . ARG A 1 195 ? 26.085 -17.361 -48.431 1.00 50.16 195 ARG A N 1
ATOM 1607 C CA . ARG A 1 195 ? 25.014 -16.925 -49.314 1.00 50.16 195 ARG A CA 1
ATOM 1608 C C . ARG A 1 195 ? 24.613 -15.572 -48.751 1.00 50.16 195 ARG A C 1
ATOM 1610 O O . ARG A 1 195 ? 24.170 -15.516 -47.606 1.00 50.16 195 ARG A O 1
ATOM 1617 N N . LYS A 1 196 ? 24.843 -14.494 -49.507 1.00 55.50 196 LYS A N 1
ATOM 1618 C CA . LYS A 1 196 ? 24.265 -13.184 -49.206 1.00 55.50 196 LYS A CA 1
ATOM 1619 C C . LYS A 1 196 ? 22.756 -13.407 -49.134 1.00 55.50 196 LYS A C 1
ATOM 1621 O O . LYS A 1 196 ? 22.101 -13.556 -50.163 1.00 55.50 196 LYS A O 1
ATOM 1626 N N . ALA A 1 197 ? 22.238 -13.576 -47.922 1.00 59.44 197 ALA A N 1
ATOM 1627 C CA . ALA A 1 197 ? 20.817 -13.727 -47.699 1.00 59.44 197 ALA A CA 1
ATOM 1628 C C . ALA A 1 197 ? 20.201 -12.385 -48.079 1.00 59.44 197 ALA A C 1
ATOM 1630 O O . ALA A 1 197 ? 20.557 -11.358 -47.499 1.00 59.44 197 ALA A O 1
ATOM 1631 N N . LYS A 1 198 ? 19.342 -12.384 -49.104 1.00 63.72 198 LYS A N 1
ATOM 1632 C CA . LYS A 1 198 ? 18.530 -11.208 -49.408 1.00 63.72 198 LYS A CA 1
ATOM 1633 C C . LYS A 1 198 ? 17.779 -10.841 -48.119 1.00 63.72 198 LYS A C 1
ATOM 1635 O O . LYS A 1 198 ? 17.240 -11.750 -47.483 1.00 63.72 198 LYS A O 1
ATOM 1640 N N . PRO A 1 199 ? 17.797 -9.570 -47.691 1.00 62.94 199 PRO A N 1
ATOM 1641 C CA . PRO A 1 199 ? 17.148 -9.178 -46.451 1.00 62.94 199 PRO A CA 1
ATOM 1642 C C . PRO A 1 199 ? 15.651 -9.474 -46.553 1.00 62.94 199 PRO A C 1
ATOM 1644 O O . PRO A 1 199 ? 14.979 -9.012 -47.474 1.00 62.94 199 PRO A O 1
ATOM 1647 N N . ASP A 1 200 ? 15.142 -10.273 -45.619 1.00 67.88 200 ASP A N 1
ATOM 1648 C CA . ASP A 1 200 ? 13.726 -10.619 -45.563 1.00 67.88 200 ASP A CA 1
ATOM 1649 C C . ASP A 1 200 ? 12.914 -9.431 -45.033 1.00 67.88 200 ASP A C 1
ATOM 1651 O O . ASP A 1 200 ? 12.872 -9.160 -43.831 1.00 67.88 200 ASP A O 1
ATOM 1655 N N . LEU A 1 201 ? 12.253 -8.715 -45.942 1.00 74.56 201 LEU A N 1
ATOM 1656 C CA . LEU A 1 201 ? 11.464 -7.522 -45.634 1.00 74.56 201 LEU A CA 1
ATOM 1657 C C . LEU A 1 201 ? 10.205 -7.819 -44.804 1.00 74.56 201 LEU A C 1
ATOM 1659 O O . LEU A 1 201 ? 9.565 -6.881 -44.323 1.00 74.56 201 LEU A O 1
ATOM 1663 N N . ARG A 1 202 ? 9.833 -9.090 -44.598 1.00 69.94 202 ARG A N 1
ATOM 1664 C CA . ARG A 1 202 ? 8.705 -9.442 -43.725 1.00 69.94 202 ARG A CA 1
ATOM 1665 C C . ARG A 1 202 ? 9.051 -9.308 -42.247 1.00 69.94 202 ARG A C 1
ATOM 1667 O O . ARG A 1 202 ? 8.170 -8.994 -41.455 1.00 69.94 202 ARG A O 1
ATOM 1674 N N . THR A 1 203 ? 10.323 -9.452 -41.880 1.00 76.56 203 THR A N 1
ATOM 1675 C CA . THR A 1 203 ? 10.767 -9.332 -40.486 1.00 76.56 203 THR A CA 1
ATOM 1676 C C . THR A 1 203 ? 11.299 -7.933 -40.185 1.00 76.56 203 THR A C 1
ATOM 1678 O O . THR A 1 203 ? 11.967 -7.305 -41.010 1.00 76.56 203 THR A O 1
ATOM 1681 N N . SER A 1 204 ? 11.052 -7.446 -38.967 1.00 71.88 204 SER A N 1
ATOM 1682 C CA . SER A 1 204 ? 11.625 -6.189 -38.461 1.00 71.88 204 SER A CA 1
ATOM 1683 C C . SER A 1 204 ? 13.151 -6.161 -38.619 1.00 71.88 204 SER A C 1
ATOM 1685 O O . SER A 1 204 ? 13.720 -5.177 -39.093 1.00 71.88 204 SER A O 1
ATOM 1687 N N . ARG A 1 205 ? 13.810 -7.290 -38.331 1.00 75.62 205 ARG A N 1
ATOM 1688 C CA . ARG A 1 205 ? 15.256 -7.471 -38.491 1.00 75.62 205 ARG A CA 1
ATOM 1689 C C . ARG A 1 205 ? 15.710 -7.309 -39.944 1.00 75.62 205 ARG A C 1
ATOM 1691 O O . ARG A 1 205 ? 16.674 -6.588 -40.196 1.00 75.62 205 ARG A O 1
ATOM 1698 N N . GLY A 1 206 ? 15.028 -7.916 -40.915 1.00 81.25 206 GLY A N 1
ATOM 1699 C CA . GLY A 1 206 ? 15.410 -7.782 -42.323 1.00 81.25 206 GLY A CA 1
ATOM 1700 C C . GLY A 1 206 ? 15.186 -6.372 -42.879 1.00 81.25 206 GLY A C 1
ATOM 1701 O O . GLY A 1 206 ? 16.038 -5.877 -43.616 1.00 81.25 206 GLY A O 1
ATOM 1702 N N . ARG A 1 207 ? 14.133 -5.664 -42.442 1.00 82.25 207 ARG A N 1
ATOM 1703 C CA . ARG A 1 207 ? 13.914 -4.245 -42.796 1.00 82.25 207 ARG A CA 1
ATOM 1704 C C . ARG A 1 207 ? 15.037 -3.339 -42.291 1.00 82.25 207 ARG A C 1
ATOM 1706 O O . ARG A 1 207 ? 15.521 -2.495 -43.043 1.00 82.25 207 ARG A O 1
ATOM 1713 N N . LEU A 1 208 ? 15.479 -3.532 -41.047 1.00 79.44 208 LEU A N 1
ATOM 1714 C CA . LEU A 1 208 ? 16.606 -2.787 -40.474 1.00 79.44 208 LEU A CA 1
ATOM 1715 C C . LEU A 1 208 ? 17.900 -3.059 -41.244 1.00 79.44 208 LEU A C 1
ATOM 1717 O O . LEU A 1 208 ? 18.611 -2.129 -41.616 1.00 79.44 2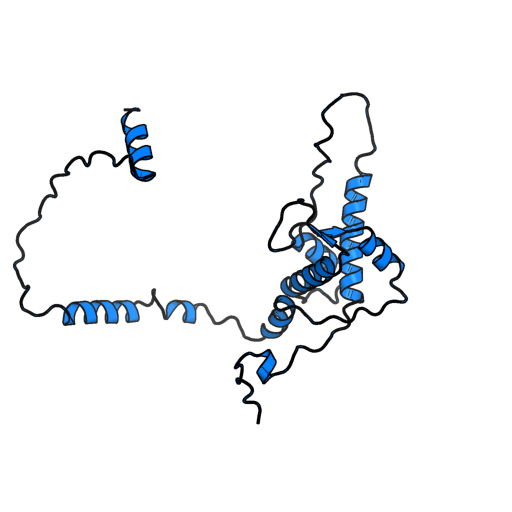08 LEU A O 1
ATOM 1721 N N . THR A 1 209 ? 18.160 -4.328 -41.559 1.00 81.31 209 THR A N 1
ATOM 1722 C CA . THR A 1 209 ? 19.359 -4.722 -42.312 1.00 81.31 209 THR A CA 1
ATOM 1723 C C . THR A 1 209 ? 19.371 -4.104 -43.718 1.00 81.31 209 THR A C 1
ATOM 1725 O O . THR A 1 209 ? 20.412 -3.637 -44.172 1.00 81.31 209 THR A O 1
ATOM 1728 N N . ALA A 1 210 ? 18.211 -4.029 -44.384 1.00 79.06 210 ALA A N 1
ATOM 1729 C CA . ALA A 1 210 ? 18.065 -3.392 -45.694 1.00 79.06 210 ALA A CA 1
ATOM 1730 C C . ALA A 1 210 ? 18.276 -1.867 -45.650 1.00 79.06 210 ALA A C 1
ATOM 1732 O O . ALA A 1 210 ? 18.876 -1.305 -46.567 1.00 79.06 210 ALA A O 1
ATOM 1733 N N . LYS A 1 211 ? 17.810 -1.189 -44.592 1.00 78.06 211 LYS A N 1
ATOM 1734 C CA . LYS A 1 211 ? 18.057 0.251 -44.409 1.00 78.06 211 LYS A CA 1
ATOM 1735 C C . LYS A 1 211 ? 19.542 0.542 -44.203 1.00 78.06 211 LYS A C 1
ATOM 1737 O O . LYS A 1 211 ? 20.082 1.415 -44.872 1.00 78.06 211 LYS A O 1
ATOM 1742 N N . LEU A 1 212 ? 20.210 -0.233 -43.350 1.00 76.62 212 LEU A N 1
ATOM 1743 C CA . LEU A 1 212 ? 21.639 -0.063 -43.076 1.00 76.62 212 LEU A CA 1
ATOM 1744 C C . LEU A 1 212 ? 22.513 -0.361 -44.301 1.00 76.62 212 LEU A C 1
ATOM 1746 O O . LEU A 1 212 ? 23.539 0.281 -44.486 1.00 76.62 212 LEU A O 1
ATOM 1750 N N . SER A 1 213 ? 22.097 -1.281 -45.179 1.00 74.00 213 SER A N 1
ATOM 1751 C CA . SER A 1 213 ? 22.841 -1.567 -46.413 1.00 74.00 213 SER A CA 1
ATOM 1752 C C . SER A 1 213 ? 22.773 -0.470 -47.480 1.00 74.00 213 SER A C 1
ATOM 1754 O O . SER A 1 213 ? 23.574 -0.511 -48.403 1.00 74.00 213 SER A O 1
ATOM 1756 N N . LYS A 1 214 ? 21.829 0.478 -47.383 1.00 65.06 214 LYS A N 1
ATOM 1757 C CA . LYS A 1 214 ? 21.707 1.614 -48.317 1.00 65.06 214 LYS A CA 1
ATOM 1758 C C . LYS A 1 214 ? 22.548 2.828 -47.912 1.00 65.06 214 LYS A C 1
ATOM 1760 O O . LYS A 1 214 ? 22.678 3.753 -48.699 1.00 65.06 214 LYS A O 1
ATOM 1765 N N . LEU A 1 215 ? 23.068 2.835 -46.686 1.00 64.56 215 LEU A N 1
ATOM 1766 C CA . LEU A 1 215 ? 23.892 3.910 -46.124 1.00 64.56 215 LEU A CA 1
ATOM 1767 C C . LEU A 1 215 ? 25.396 3.646 -46.320 1.00 64.56 215 LEU A C 1
ATOM 1769 O O . LEU A 1 215 ? 26.216 4.210 -45.602 1.00 64.56 215 LEU A O 1
ATOM 1773 N N . LYS A 1 216 ? 25.746 2.738 -47.234 1.00 51.94 216 LYS A N 1
ATOM 1774 C CA . LYS A 1 216 ? 27.113 2.315 -47.522 1.00 51.94 216 LYS A CA 1
ATOM 1775 C C . LYS A 1 216 ? 27.475 2.620 -48.961 1.00 51.94 216 LYS A C 1
ATOM 1777 O O . LYS A 1 216 ? 26.578 2.440 -49.814 1.00 51.94 216 LYS A O 1
#

Solvent-accessible surface area (backbone atoms only — not comparable to full-atom values): 13649 Å² total; per-residue (Å²): 134,84,84,72,78,82,60,91,44,69,48,73,74,72,45,73,76,72,70,41,76,44,43,67,61,50,45,53,52,53,52,54,40,45,54,55,53,52,55,58,64,65,78,73,80,80,87,81,83,90,79,98,67,79,95,75,74,77,69,84,57,84,67,58,37,56,69,56,52,54,52,52,47,32,73,75,35,72,90,45,59,82,58,50,68,45,36,57,53,23,50,50,53,55,38,35,77,71,50,24,32,41,53,60,82,76,58,95,60,100,60,79,51,29,63,31,71,32,73,61,30,53,50,50,61,72,50,59,90,78,65,85,42,73,40,68,73,38,73,45,36,62,50,57,78,59,61,86,54,75,74,78,56,73,79,62,75,43,76,42,100,78,19,71,65,59,50,49,56,52,52,49,50,59,52,66,74,51,61,83,88,73,76,76,68,100,80,72,89,73,76,74,76,78,70,82,72,75,61,48,68,88,41,75,68,22,43,52,53,51,56,59,63,68,77,108